Protein AF-A0A6C0W565-F1 (afdb_monomer_lite)

Foldseek 3Di:
DVVVVVVCVVVLVPAAEDEDAQCFPPVVVVVVVVCVVPDDPVQWDFDADPVRGTLKIWGHDPNGIHIYHHPCQQPVDDLQVLLVVLVHDGDPDDDDPCCPDPCCVVPVVNVVVVVVRVVRSSVSNVVSVVSVQVCCCVPQVDGCSPDRHNVSSVVSSCVRPPDPADADDDDPVRCVQVVQQDDDDDDDDDDPDDDPDDDDDDDPVPVVVVPDDDDRDDDDDDPDDDDPPPDPDDDDDDDDDDPPDPDDPDDHPDPDPDPPPDD

Secondary structure (DSSP, 8-state):
-HHHHHHHHHTTTT-SEEEETTIIIIIHHHHHHHHHHHS-GGGEEEEE-TTS-EEEEEEEETTEEEEEEEHHHHS-S-HHHHHHHTT----SSPP-GGGG-GGGGT-HHHHHHHHHHHHHHHHHHHHHHHHHHHHHHHHH---GGG--SHHHHHHHHHHHHT--SPPP---HHHHHHHGGG----------S--SS------TTHHHHHHTS----S-----S--S--TT--S---------TT-SS-S--------------

Radius of gyration: 26.58 Å; chains: 1; bounding box: 66×55×72 Å

pLDDT: mean 87.35, std 13.11, range [31.36, 98.44]

Sequence (263 aa):
MEWFFAYILNNNHLVKNIFLHNLGSFDGYFTYNLLSHFFEPSTISTFIDHLNKFIKITLNSNNKQITFLDSLRIFNVELDKLCEVFGVEGKISKFNQNFNNFDLFNNKPLFNKFKGYSLQDSICLYQALVEAQKIYISQYNIDITSILSTSTLSLKIFRNKFQEVEIPILKGTEDNFIRKSYFGGHTDYFNEYAENIYYYDINSLYPFAMCKPMLLLNIKWNKEWENLENLFGFCLAEITTPKNILRPHINMKVKLYSQQVLG

Structure (mmCIF, N/CA/C/O backbone):
data_AF-A0A6C0W565-F1
#
_entry.id   AF-A0A6C0W565-F1
#
loop_
_atom_site.group_PDB
_atom_site.id
_atom_site.type_symbol
_atom_site.label_atom_id
_atom_site.label_alt_id
_atom_site.label_comp_id
_atom_site.label_asym_id
_atom_site.label_entity_id
_atom_site.label_seq_id
_atom_site.pdbx_PDB_ins_code
_atom_site.Cartn_x
_atom_site.Cartn_y
_atom_site.Cartn_z
_atom_site.occupancy
_atom_site.B_iso_or_equiv
_atom_site.auth_seq_id
_atom_site.auth_comp_id
_atom_site.auth_asym_id
_atom_site.auth_atom_id
_atom_site.pdbx_PDB_model_num
ATOM 1 N N . MET A 1 1 ? -12.709 7.443 25.570 1.00 59.19 1 MET A N 1
ATOM 2 C CA . MET A 1 1 ? -11.512 7.358 24.703 1.00 59.19 1 MET A CA 1
ATOM 3 C C . MET A 1 1 ? -10.332 6.751 25.450 1.00 59.19 1 MET A C 1
ATOM 5 O O . MET A 1 1 ? -9.830 5.744 24.979 1.00 59.19 1 MET A O 1
ATOM 9 N N . GLU A 1 2 ? -9.980 7.224 26.652 1.00 65.19 2 GLU A N 1
ATOM 10 C CA . GLU A 1 2 ? -9.010 6.532 27.534 1.00 65.19 2 GLU A CA 1
ATOM 11 C C . GLU A 1 2 ? -9.330 5.046 27.729 1.00 65.19 2 GLU A C 1
ATOM 13 O O . GLU A 1 2 ? -8.460 4.194 27.618 1.00 65.19 2 GLU A O 1
ATOM 18 N N . TRP A 1 3 ? -10.612 4.722 27.915 1.00 76.38 3 TRP A N 1
ATOM 19 C CA . TRP A 1 3 ? -11.081 3.354 28.133 1.00 76.38 3 TRP A CA 1
ATOM 20 C C . TRP A 1 3 ? -10.842 2.446 26.922 1.00 76.38 3 TRP A C 1
ATOM 22 O O . TRP A 1 3 ? -10.654 1.250 27.096 1.00 76.38 3 TRP A O 1
ATOM 32 N N . PHE A 1 4 ? -10.822 2.998 25.703 1.00 79.69 4 PHE A N 1
ATOM 33 C CA . PHE A 1 4 ? -10.533 2.238 24.485 1.00 79.69 4 PHE A CA 1
ATOM 34 C C . PHE A 1 4 ? -9.057 1.845 24.432 1.00 79.69 4 PHE A C 1
ATOM 36 O O . PHE A 1 4 ? -8.744 0.672 24.260 1.00 79.69 4 PHE A O 1
ATOM 43 N N . PHE A 1 5 ? -8.146 2.794 24.660 1.00 74.38 5 PHE A N 1
ATOM 44 C CA . PHE A 1 5 ? -6.716 2.487 24.688 1.00 74.38 5 PHE A CA 1
ATOM 45 C C . PHE A 1 5 ? -6.332 1.641 25.901 1.00 74.38 5 PHE A C 1
ATOM 47 O O . PHE A 1 5 ? -5.558 0.701 25.752 1.00 74.38 5 PHE A O 1
ATOM 54 N N . ALA A 1 6 ? -6.924 1.897 27.071 1.00 75.88 6 ALA A N 1
ATOM 55 C CA . ALA A 1 6 ? -6.773 1.039 28.241 1.00 75.88 6 ALA A CA 1
ATOM 56 C C . ALA A 1 6 ? -7.266 -0.385 27.946 1.00 75.88 6 ALA A C 1
ATOM 58 O O . ALA A 1 6 ? -6.572 -1.350 28.255 1.00 75.88 6 ALA A O 1
ATOM 59 N N . TYR A 1 7 ? -8.416 -0.534 27.279 1.00 82.31 7 TYR A N 1
ATOM 60 C CA . TYR A 1 7 ? -8.913 -1.833 26.835 1.00 82.31 7 TYR A CA 1
ATOM 61 C C . TYR A 1 7 ? -7.933 -2.518 25.876 1.00 82.31 7 TYR A C 1
ATOM 63 O O . TYR A 1 7 ? -7.598 -3.678 26.107 1.00 82.31 7 TYR A O 1
ATOM 71 N N . ILE A 1 8 ? -7.427 -1.830 24.846 1.00 80.44 8 ILE A N 1
ATOM 72 C CA . ILE A 1 8 ? -6.464 -2.424 23.904 1.00 80.44 8 ILE A CA 1
ATOM 73 C C . ILE A 1 8 ? -5.171 -2.821 24.629 1.00 80.44 8 ILE A C 1
ATOM 75 O O . ILE A 1 8 ? -4.696 -3.937 24.450 1.00 80.44 8 ILE A O 1
ATOM 79 N N . LEU A 1 9 ? -4.615 -1.960 25.484 1.00 77.75 9 LEU A N 1
ATOM 80 C CA . LEU A 1 9 ? -3.370 -2.234 26.209 1.00 77.75 9 LEU A CA 1
ATOM 81 C C . LEU A 1 9 ? -3.508 -3.395 27.201 1.00 77.75 9 LEU A C 1
ATOM 83 O O . LEU A 1 9 ? -2.624 -4.259 27.278 1.00 77.75 9 LEU A O 1
ATOM 87 N N . ASN A 1 10 ? -4.635 -3.459 27.913 1.00 79.75 10 ASN A N 1
ATOM 88 C CA . ASN A 1 10 ? 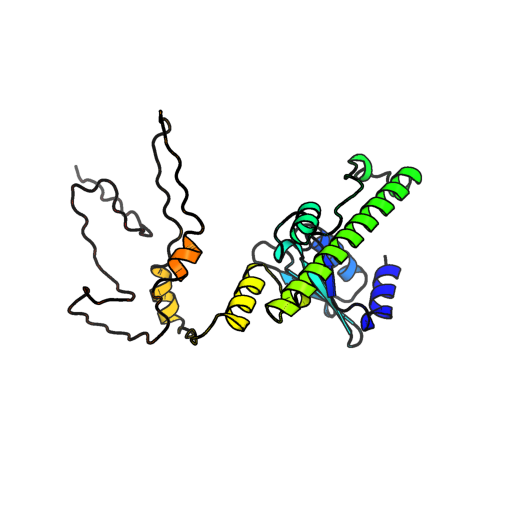-4.953 -4.564 28.818 1.00 79.75 10 ASN A CA 1
ATOM 89 C C . ASN A 1 10 ? -5.150 -5.878 28.046 1.00 79.75 10 ASN A C 1
ATOM 91 O O . ASN A 1 10 ? -4.729 -6.940 28.508 1.00 79.75 10 ASN A O 1
ATOM 95 N N . ASN A 1 11 ? -5.681 -5.801 26.824 1.00 78.19 11 ASN A N 1
ATOM 96 C CA . ASN A 1 11 ? -5.911 -6.944 25.941 1.00 78.19 11 ASN A CA 1
ATOM 97 C C . ASN A 1 11 ? -4.836 -7.115 24.853 1.00 78.19 11 ASN A C 1
ATOM 99 O O . ASN A 1 11 ? -5.054 -7.838 23.886 1.00 78.19 11 ASN A O 1
ATOM 103 N N . ASN A 1 12 ? -3.643 -6.526 25.001 1.00 69.62 12 ASN A N 1
ATOM 104 C CA . ASN A 1 12 ? -2.617 -6.568 23.947 1.00 69.62 12 ASN A CA 1
ATOM 105 C C . ASN A 1 12 ? -2.057 -7.984 23.677 1.00 69.62 12 ASN A C 1
ATOM 107 O O . ASN A 1 12 ? -1.428 -8.242 22.656 1.00 69.62 12 ASN A O 1
ATOM 111 N N . HIS A 1 13 ? -2.289 -8.938 24.583 1.00 70.69 13 HIS A N 1
ATOM 112 C CA . HIS A 1 13 ? -2.000 -10.349 24.313 1.00 70.69 13 HIS A CA 1
ATOM 113 C C . HIS A 1 13 ? -2.902 -10.928 23.204 1.00 70.69 13 HIS A C 1
ATOM 115 O O . HIS A 1 13 ? -2.514 -11.894 22.553 1.00 70.69 13 HIS A O 1
ATOM 121 N N . LEU A 1 14 ? -4.062 -10.308 22.964 1.00 71.25 14 LEU A N 1
ATOM 122 C CA . LEU A 1 14 ? -5.038 -10.663 21.932 1.00 71.25 14 LEU A CA 1
ATOM 123 C C . LEU A 1 14 ? -4.939 -9.763 20.692 1.00 71.25 14 LEU A C 1
ATOM 125 O O . LEU A 1 14 ? -5.305 -10.197 19.604 1.00 71.25 14 LEU A O 1
ATOM 129 N N . VAL A 1 15 ? -4.456 -8.520 20.832 1.00 77.81 15 VAL A N 1
ATOM 130 C CA . VAL A 1 15 ? -4.526 -7.498 19.771 1.00 77.81 15 VAL A CA 1
ATOM 131 C C . VAL A 1 15 ? -3.174 -6.825 19.536 1.00 77.81 15 VAL A C 1
ATOM 133 O O . VAL A 1 15 ? -2.894 -5.787 20.118 1.00 77.81 15 VAL A O 1
ATOM 136 N N . LYS A 1 16 ? -2.354 -7.384 18.637 1.00 88.44 16 LYS A N 1
ATOM 137 C CA . LYS A 1 16 ? -1.064 -6.781 18.230 1.00 88.44 16 LYS A CA 1
ATOM 138 C C . LYS A 1 16 ? -1.181 -5.829 17.040 1.00 88.44 16 LYS A C 1
ATOM 140 O O . LYS A 1 16 ? -0.483 -4.820 16.981 1.00 88.44 16 LYS A O 1
ATOM 145 N N . ASN A 1 17 ? -2.042 -6.169 16.084 1.00 93.50 17 ASN A N 1
ATOM 146 C CA . ASN A 1 17 ? -2.228 -5.431 14.839 1.00 93.50 17 ASN A CA 1
ATOM 147 C C . ASN A 1 17 ? -3.690 -5.005 14.714 1.00 93.50 17 ASN A C 1
ATOM 149 O O . ASN A 1 17 ? -4.590 -5.820 14.914 1.00 93.50 17 ASN A O 1
ATOM 153 N N . ILE A 1 18 ? -3.912 -3.741 14.370 1.00 95.00 18 ILE A N 1
ATOM 154 C CA . ILE A 1 18 ? -5.229 -3.147 14.157 1.00 95.00 18 ILE A CA 1
ATOM 155 C C . ILE A 1 18 ? -5.235 -2.557 12.753 1.00 95.00 18 ILE A C 1
ATOM 157 O O . ILE A 1 18 ? -4.438 -1.677 12.437 1.00 95.00 18 ILE A O 1
ATOM 161 N N . PHE A 1 19 ? -6.134 -3.040 11.905 1.00 97.12 19 PHE A N 1
ATOM 162 C CA . PHE A 1 19 ? -6.325 -2.463 10.583 1.00 97.12 19 PHE A CA 1
ATOM 163 C C . PHE A 1 19 ? -7.368 -1.355 10.628 1.00 97.12 19 PHE A C 1
ATOM 165 O O . PHE A 1 19 ? -8.448 -1.523 11.188 1.00 97.12 19 PHE A O 1
ATOM 172 N N . LEU A 1 20 ? -7.031 -0.243 9.990 1.00 96.88 20 LEU A N 1
ATOM 173 C CA . LEU A 1 20 ? -7.944 0.836 9.644 1.00 96.88 20 LEU A CA 1
ATOM 174 C C . LEU A 1 20 ? -8.066 0.857 8.116 1.00 96.88 20 LEU A C 1
ATOM 176 O O . LEU A 1 20 ? -7.140 0.455 7.402 1.00 96.88 20 LEU A O 1
ATOM 180 N N . HIS A 1 21 ? -9.222 1.245 7.593 1.00 96.81 21 HIS A N 1
ATOM 181 C CA . HIS A 1 21 ? -9.474 1.249 6.154 1.00 96.81 21 HIS A CA 1
ATOM 182 C C . HIS A 1 21 ? -9.487 2.690 5.662 1.00 96.81 21 HIS A C 1
ATOM 184 O O . HIS A 1 21 ? -10.556 3.289 5.595 1.00 96.81 21 HIS A O 1
ATOM 190 N N . ASN A 1 22 ? -8.287 3.201 5.331 1.00 96.12 22 ASN A N 1
ATOM 191 C CA . ASN A 1 22 ? -7.920 4.614 5.135 1.00 96.12 22 ASN A CA 1
ATOM 192 C C . ASN A 1 22 ? -7.180 5.259 6.329 1.00 96.12 22 ASN A C 1
ATOM 194 O O . ASN A 1 22 ? -7.402 6.425 6.679 1.00 96.12 22 ASN A O 1
ATOM 198 N N . LEU A 1 23 ? -6.223 4.526 6.915 1.00 97.06 23 LEU A N 1
ATOM 199 C CA . LEU A 1 23 ? -5.271 5.093 7.884 1.00 97.06 23 LEU A CA 1
ATOM 200 C C . LEU A 1 23 ? -4.533 6.297 7.281 1.00 97.06 23 LEU A C 1
ATOM 202 O O . LEU A 1 23 ? -4.376 7.322 7.938 1.00 97.06 23 LEU A O 1
ATOM 206 N N . GLY A 1 24 ? -4.070 6.179 6.035 1.00 94.00 24 GLY A N 1
ATOM 207 C CA . GLY A 1 24 ? -3.138 7.134 5.457 1.00 94.00 24 GLY A CA 1
ATOM 208 C C . GLY A 1 24 ? -3.707 8.525 5.214 1.00 94.00 24 GLY A C 1
ATOM 209 O O . GLY A 1 24 ? -2.937 9.480 5.250 1.00 94.00 24 GLY A O 1
ATOM 210 N N . SER A 1 25 ? -5.012 8.657 4.951 1.00 89.00 25 SER A N 1
ATOM 211 C CA . SER A 1 25 ? -5.628 9.955 4.616 1.00 89.00 25 SER A CA 1
ATOM 212 C C . SER A 1 25 ? -6.730 10.409 5.577 1.00 89.00 25 SER A C 1
ATOM 214 O O . SER A 1 25 ? -7.105 11.575 5.511 1.00 89.00 25 SER A O 1
ATOM 216 N N . PHE A 1 26 ? -7.246 9.549 6.463 1.00 92.06 26 PHE A N 1
ATOM 217 C CA . PHE A 1 26 ? -8.308 9.941 7.397 1.00 92.06 26 PHE A CA 1
ATOM 218 C C . PHE A 1 26 ? -8.057 9.432 8.820 1.00 92.06 26 PHE A C 1
ATOM 220 O O . PHE A 1 26 ? -7.682 10.220 9.692 1.00 92.06 26 PHE A O 1
ATOM 227 N N . ASP A 1 27 ? -8.190 8.124 9.061 1.00 92.88 27 ASP A N 1
ATOM 228 C CA . ASP A 1 27 ? -8.199 7.565 10.421 1.00 92.88 27 ASP A CA 1
ATOM 229 C C . ASP A 1 27 ? -6.873 7.777 11.159 1.00 92.88 27 ASP A C 1
ATOM 231 O O . ASP A 1 27 ? -6.846 7.908 12.386 1.00 92.88 27 ASP A O 1
ATOM 235 N N . GLY A 1 28 ? -5.758 7.840 10.427 1.00 94.31 28 GLY A N 1
ATOM 236 C CA . GLY A 1 28 ? -4.427 8.024 10.997 1.00 94.31 28 GLY A CA 1
ATOM 237 C C . GLY A 1 28 ? -4.246 9.372 11.682 1.00 94.31 28 GLY A C 1
ATOM 238 O O . GLY A 1 28 ? -3.607 9.413 12.728 1.00 94.31 28 GLY A O 1
ATOM 239 N N . TYR A 1 29 ? -4.852 10.453 11.176 1.00 94.31 29 TYR A N 1
ATOM 240 C CA . TYR A 1 29 ? -4.755 11.771 11.816 1.00 94.31 29 TYR A CA 1
ATOM 241 C C . TYR A 1 29 ? -5.434 11.775 13.185 1.00 94.31 29 TYR A C 1
ATOM 243 O O . TYR A 1 29 ? -4.841 12.224 14.166 1.00 94.31 29 TYR A O 1
ATOM 251 N N . PHE A 1 30 ? -6.646 11.218 13.273 1.00 92.75 30 PHE A N 1
ATOM 252 C CA . PHE A 1 30 ? -7.363 11.093 14.541 1.00 92.75 30 PHE A CA 1
ATOM 253 C C . PHE A 1 30 ? -6.648 10.128 15.483 1.00 92.75 30 PHE A C 1
ATOM 255 O O . PHE A 1 30 ? -6.430 10.461 16.644 1.00 92.75 30 PHE A O 1
ATOM 262 N N . THR A 1 31 ? -6.225 8.967 14.978 1.00 92.38 31 THR A N 1
ATOM 263 C CA . THR A 1 31 ? -5.510 7.955 15.765 1.00 92.38 31 THR A CA 1
ATOM 264 C C . THR A 1 31 ? -4.219 8.522 16.345 1.00 92.38 31 THR A C 1
ATOM 266 O O . THR A 1 31 ? -3.999 8.418 17.548 1.00 92.38 31 THR A O 1
ATOM 269 N N . TYR A 1 32 ? -3.390 9.169 15.522 1.00 94.06 32 TYR A N 1
ATOM 270 C CA . TYR A 1 32 ? -2.141 9.783 15.964 1.00 94.06 32 TYR A CA 1
ATOM 271 C C . TYR A 1 32 ? -2.388 10.897 16.983 1.00 94.06 32 TYR A C 1
ATOM 273 O O . TYR A 1 32 ? -1.791 10.870 18.053 1.00 94.06 32 TYR A O 1
ATOM 281 N N . ASN A 1 33 ? -3.312 11.822 16.699 1.00 93.06 33 ASN A N 1
ATOM 282 C CA . ASN A 1 33 ? -3.643 12.921 17.609 1.00 93.06 33 ASN A CA 1
ATOM 283 C C . ASN A 1 33 ? -4.092 12.411 18.988 1.00 93.06 33 ASN A C 1
ATOM 285 O O . ASN A 1 33 ? -3.639 12.894 20.022 1.00 93.06 33 ASN A O 1
ATOM 289 N N . LEU A 1 34 ? -4.949 11.388 19.009 1.00 90.56 34 LEU A N 1
ATOM 290 C CA . LEU A 1 34 ? -5.410 10.766 20.247 1.00 90.56 34 LEU A CA 1
ATOM 291 C C . LEU A 1 34 ? -4.275 10.078 21.001 1.00 90.56 34 LEU A C 1
ATOM 293 O O . LEU A 1 34 ? -4.161 10.249 22.211 1.00 90.56 34 LEU A O 1
ATOM 297 N N . LEU A 1 35 ? -3.429 9.320 20.302 1.00 91.50 35 LEU A N 1
ATOM 298 C CA . LEU A 1 35 ? -2.275 8.678 20.923 1.00 91.50 35 LEU A CA 1
ATOM 299 C C . LEU A 1 35 ? -1.339 9.719 21.543 1.00 91.50 35 LEU A C 1
ATOM 301 O O . LEU A 1 35 ? -0.969 9.573 22.701 1.00 91.50 35 LEU A O 1
ATOM 305 N N . SER A 1 36 ? -1.025 10.796 20.821 1.00 92.44 36 SER A N 1
ATOM 306 C CA . SER A 1 36 ? -0.176 11.885 21.316 1.00 92.44 36 SER A CA 1
ATOM 307 C C . SER A 1 36 ? -0.772 12.644 22.503 1.00 92.44 36 SER A C 1
ATOM 309 O O . SER A 1 36 ? -0.029 13.288 23.235 1.00 92.44 36 SER A O 1
ATOM 311 N N . HIS A 1 37 ? -2.091 12.587 22.702 1.00 91.50 37 HIS A N 1
ATOM 312 C CA . HIS A 1 37 ? -2.744 13.197 23.859 1.00 91.50 37 HIS A CA 1
ATOM 313 C C . HIS A 1 37 ? -2.636 12.337 25.127 1.00 91.50 37 HIS A C 1
ATOM 315 O O . HIS A 1 37 ? -2.541 12.878 26.224 1.00 91.50 37 HIS A O 1
ATOM 321 N N . PHE A 1 38 ? -2.667 11.008 24.987 1.00 88.19 38 PHE A N 1
ATOM 322 C CA . PHE A 1 38 ? -2.710 10.078 26.124 1.00 88.19 38 PHE A CA 1
ATOM 323 C C . PHE A 1 38 ? -1.372 9.406 26.443 1.00 88.19 38 PHE A C 1
ATOM 325 O O . PHE A 1 38 ? -1.231 8.823 27.518 1.00 88.19 38 PHE A O 1
ATOM 332 N N . PHE A 1 39 ? -0.408 9.442 25.524 1.00 89.62 39 PHE A N 1
ATOM 333 C CA . PHE A 1 39 ? 0.867 8.751 25.664 1.00 89.62 39 PHE A CA 1
ATOM 334 C C . PHE A 1 39 ? 2.046 9.674 25.388 1.00 89.62 39 PHE A C 1
ATOM 336 O O . PHE A 1 39 ? 1.983 10.571 24.548 1.00 89.62 39 PHE A O 1
ATOM 343 N N . GLU A 1 40 ? 3.155 9.387 26.067 1.00 91.88 40 GLU A N 1
ATOM 344 C CA . GLU A 1 40 ? 4.413 10.097 25.866 1.00 91.88 40 GLU A CA 1
ATOM 345 C C . GLU A 1 40 ? 4.896 9.957 24.414 1.00 91.88 40 GLU A C 1
ATOM 347 O O . GLU A 1 40 ? 4.923 8.835 23.892 1.00 91.88 40 GLU A O 1
ATOM 352 N N . PRO A 1 41 ? 5.353 11.037 23.756 1.00 92.81 41 PRO A N 1
ATOM 353 C CA . PRO A 1 41 ? 5.788 10.990 22.359 1.00 92.81 41 P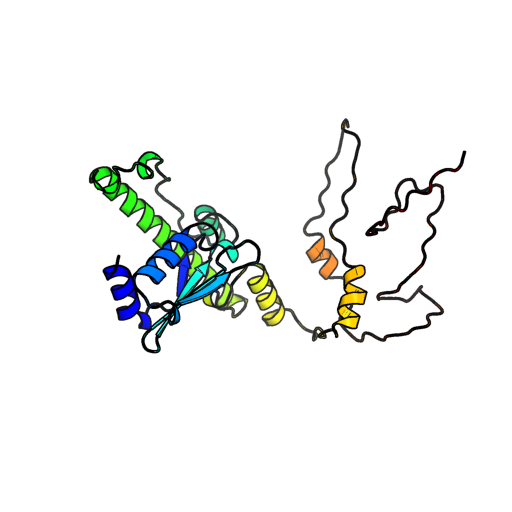RO A CA 1
ATOM 354 C C . PRO A 1 41 ? 6.857 9.929 22.063 1.00 92.81 41 PRO A C 1
ATOM 356 O O . PRO A 1 41 ? 6.858 9.343 20.986 1.00 92.81 41 PRO A O 1
ATOM 359 N N . SER A 1 42 ? 7.734 9.624 23.026 1.00 93.62 42 SER A N 1
ATOM 360 C CA . SER A 1 42 ? 8.777 8.592 22.897 1.00 93.62 42 SER A CA 1
ATOM 361 C C . SER A 1 42 ? 8.230 7.168 22.743 1.00 93.62 42 SER A C 1
ATOM 363 O O . SER A 1 42 ? 8.939 6.278 22.273 1.00 93.62 42 SER A O 1
ATOM 365 N N . THR A 1 43 ? 6.971 6.942 23.118 1.00 93.38 43 THR A N 1
ATOM 366 C CA . THR A 1 43 ? 6.292 5.646 23.000 1.00 93.38 43 THR A CA 1
ATOM 367 C C . THR A 1 43 ? 5.636 5.444 21.639 1.00 93.38 43 THR A C 1
ATOM 369 O O . THR A 1 43 ? 5.270 4.320 21.302 1.00 93.38 43 THR A O 1
ATOM 372 N N . ILE A 1 44 ? 5.505 6.497 20.830 1.00 95.19 44 ILE A N 1
ATOM 373 C CA . ILE A 1 44 ? 4.795 6.464 19.553 1.00 95.19 44 ILE A CA 1
ATOM 374 C C . ILE A 1 44 ? 5.812 6.562 18.418 1.00 95.19 44 ILE A C 1
ATOM 376 O O . ILE A 1 44 ? 6.633 7.472 18.377 1.00 95.19 44 ILE A O 1
ATOM 380 N N . SER A 1 45 ? 5.742 5.647 17.455 1.00 95.88 45 SER A N 1
ATOM 381 C CA . SER A 1 45 ? 6.503 5.751 16.211 1.00 95.88 45 SER A CA 1
ATOM 382 C C . SER A 1 45 ? 5.591 5.685 14.998 1.00 95.88 45 SER A C 1
ATOM 384 O O . SER A 1 45 ? 4.562 5.008 14.986 1.00 95.88 45 SER A O 1
ATOM 386 N N . THR A 1 46 ? 5.959 6.418 13.956 1.00 96.25 46 THR A N 1
ATOM 387 C CA . THR A 1 46 ? 5.178 6.526 12.728 1.00 96.25 46 THR A CA 1
ATOM 388 C C . THR A 1 46 ? 6.052 6.189 11.532 1.00 96.25 46 THR A C 1
ATOM 390 O O . THR A 1 46 ? 7.262 6.409 11.525 1.00 96.25 46 THR A O 1
ATOM 393 N N . PHE A 1 47 ? 5.431 5.621 10.506 1.00 95.69 47 PHE A N 1
ATOM 394 C CA . PHE A 1 47 ? 6.011 5.524 9.178 1.00 95.69 47 PHE A CA 1
ATOM 395 C C . PHE A 1 47 ? 5.077 6.258 8.227 1.00 95.69 47 PHE A C 1
ATOM 397 O O . PHE A 1 47 ? 3.895 5.925 8.151 1.00 95.69 47 PHE A O 1
ATOM 404 N N . ILE A 1 48 ? 5.597 7.281 7.558 1.00 94.62 48 ILE A N 1
ATOM 405 C CA . ILE A 1 48 ? 4.838 8.220 6.731 1.00 94.62 48 ILE A CA 1
ATOM 406 C C . ILE A 1 48 ? 5.536 8.295 5.372 1.00 94.62 48 ILE A C 1
ATOM 408 O O . ILE A 1 48 ? 6.766 8.242 5.311 1.00 94.62 48 ILE A O 1
ATOM 412 N N . ASP A 1 49 ? 4.774 8.360 4.282 1.00 92.69 49 ASP A N 1
ATOM 413 C CA . ASP A 1 49 ? 5.355 8.583 2.957 1.00 92.69 49 ASP A CA 1
ATOM 414 C C . ASP A 1 49 ? 5.654 10.066 2.674 1.00 92.69 49 ASP A C 1
ATOM 416 O O . ASP A 1 49 ? 5.344 10.967 3.449 1.00 92.69 49 ASP A O 1
ATOM 420 N N . HIS A 1 50 ? 6.273 10.320 1.522 1.00 93.12 50 HIS A N 1
ATOM 421 C CA . HIS A 1 50 ? 6.625 11.659 1.050 1.00 93.12 50 HIS A CA 1
ATOM 422 C C . HIS A 1 50 ? 5.413 12.573 0.787 1.00 93.12 50 HIS A C 1
ATOM 424 O O . HIS A 1 50 ? 5.598 13.770 0.592 1.00 93.12 50 HIS A O 1
ATOM 430 N N . LEU A 1 51 ? 4.189 12.029 0.773 1.00 92.69 51 LEU A N 1
ATOM 431 C CA . LEU A 1 51 ? 2.941 12.784 0.640 1.00 92.69 51 LEU A CA 1
ATOM 432 C C . LEU A 1 51 ? 2.273 13.031 2.000 1.00 92.69 51 LEU A C 1
ATOM 434 O O . LEU A 1 51 ? 1.106 13.415 2.047 1.00 92.69 51 LEU A O 1
ATOM 438 N N . ASN A 1 52 ? 2.999 12.818 3.103 1.00 91.62 52 ASN A N 1
ATOM 439 C CA . ASN A 1 52 ? 2.510 12.959 4.473 1.00 91.62 52 ASN A CA 1
ATOM 440 C C . ASN A 1 52 ? 1.330 12.033 4.813 1.00 91.62 52 ASN A C 1
ATOM 442 O O . ASN A 1 52 ? 0.507 12.368 5.670 1.00 91.62 52 ASN A O 1
ATOM 446 N N . LYS A 1 53 ? 1.245 10.861 4.168 1.00 94.50 53 LYS A N 1
ATOM 447 C CA . LYS A 1 53 ? 0.238 9.844 4.489 1.00 94.50 53 LYS A CA 1
ATOM 448 C C . LYS A 1 53 ? 0.806 8.785 5.420 1.00 94.50 53 LYS A C 1
ATOM 450 O O . LYS A 1 53 ? 1.887 8.241 5.178 1.00 94.50 53 LYS A O 1
ATOM 455 N N . PHE A 1 54 ? 0.062 8.457 6.474 1.00 96.00 54 PHE A N 1
ATOM 456 C CA . PHE A 1 54 ? 0.444 7.388 7.394 1.00 96.00 54 PHE A CA 1
ATOM 457 C C . PHE A 1 54 ? 0.446 6.026 6.689 1.00 96.00 54 PHE A C 1
ATOM 459 O O . PHE A 1 54 ? -0.535 5.597 6.090 1.00 96.00 54 PHE A O 1
ATOM 466 N N . ILE A 1 55 ? 1.562 5.317 6.802 1.00 95.75 55 ILE A N 1
ATOM 467 C CA . ILE A 1 55 ? 1.702 3.912 6.408 1.00 95.75 55 ILE A CA 1
ATOM 468 C C . ILE A 1 55 ? 1.433 3.009 7.608 1.00 95.75 55 ILE A C 1
ATOM 470 O O . ILE A 1 55 ? 0.807 1.959 7.483 1.00 95.75 55 ILE A O 1
ATOM 474 N N . LYS A 1 56 ? 1.972 3.407 8.763 1.00 96.69 56 LYS A N 1
ATOM 475 C CA . LYS A 1 56 ? 1.941 2.645 10.007 1.00 96.69 56 LYS A CA 1
ATOM 476 C C . LYS A 1 56 ? 2.063 3.593 11.192 1.00 96.69 56 LYS A C 1
ATOM 478 O O . LYS A 1 56 ? 2.903 4.492 11.166 1.00 96.69 56 LYS A O 1
ATOM 483 N N . ILE A 1 57 ? 1.287 3.352 12.242 1.00 96.62 57 ILE A N 1
ATOM 484 C CA . ILE A 1 57 ? 1.458 3.993 13.552 1.00 96.62 57 ILE A CA 1
ATOM 485 C C . ILE A 1 57 ? 1.696 2.885 14.569 1.00 96.62 57 ILE A C 1
ATOM 487 O O . ILE A 1 57 ? 1.018 1.865 14.540 1.00 96.62 57 ILE A O 1
ATOM 491 N N . THR A 1 58 ? 2.678 3.045 15.443 1.00 95.44 58 THR A N 1
ATOM 492 C CA . THR A 1 58 ? 3.059 2.036 16.430 1.00 95.44 58 THR A CA 1
ATOM 493 C C . THR A 1 58 ? 3.088 2.670 17.810 1.00 95.44 58 THR A C 1
ATOM 495 O O . THR A 1 58 ? 3.716 3.709 17.990 1.00 95.44 58 THR A O 1
ATOM 498 N N . LEU A 1 59 ? 2.431 2.038 18.778 1.00 93.38 59 LEU A N 1
ATOM 499 C CA . LEU A 1 59 ? 2.491 2.393 20.192 1.00 93.38 59 LEU A CA 1
ATOM 500 C C . LEU A 1 59 ? 3.296 1.323 20.937 1.00 93.38 59 LEU A C 1
ATOM 502 O O . LEU A 1 59 ? 2.941 0.145 20.902 1.00 93.38 59 LEU A O 1
ATOM 506 N N . ASN A 1 60 ? 4.354 1.741 21.629 1.00 91.06 60 ASN A N 1
ATOM 507 C CA . ASN A 1 60 ? 5.219 0.906 22.455 1.00 91.06 60 ASN A CA 1
ATOM 508 C C . ASN A 1 60 ? 5.042 1.289 23.929 1.00 91.06 60 ASN A C 1
ATOM 510 O O . ASN A 1 60 ? 5.532 2.322 24.368 1.00 91.06 60 ASN A O 1
ATOM 514 N N . SER A 1 61 ? 4.379 0.453 24.718 1.00 82.50 61 SER A N 1
ATOM 515 C CA . SER A 1 61 ? 4.166 0.695 26.150 1.00 82.50 61 SER A CA 1
ATOM 516 C C . SER A 1 61 ? 4.504 -0.568 26.931 1.00 82.50 61 SER A C 1
ATOM 518 O O . SER A 1 61 ? 4.066 -1.634 26.534 1.00 82.50 61 SER A O 1
ATOM 520 N N . ASN A 1 62 ? 5.274 -0.498 28.022 1.00 74.69 62 ASN A N 1
ATOM 521 C CA . ASN A 1 62 ? 5.522 -1.633 28.934 1.00 74.69 62 ASN A CA 1
ATOM 522 C C . ASN A 1 62 ? 5.901 -2.967 28.235 1.00 74.69 62 ASN A C 1
ATOM 524 O O . ASN A 1 62 ? 5.268 -3.998 28.474 1.00 74.69 62 ASN A O 1
ATOM 528 N N . ASN A 1 63 ? 6.906 -2.951 27.343 1.00 74.44 63 ASN A N 1
ATOM 529 C CA . ASN A 1 63 ? 7.349 -4.099 26.517 1.00 74.44 63 ASN A CA 1
ATOM 530 C C . ASN A 1 63 ? 6.270 -4.707 25.601 1.00 74.44 63 ASN A C 1
ATOM 532 O O . ASN A 1 63 ? 6.383 -5.841 25.133 1.00 74.44 63 ASN A O 1
ATOM 536 N N . LYS A 1 64 ? 5.214 -3.949 25.330 1.00 81.50 64 LYS A N 1
ATOM 537 C CA . LYS A 1 64 ? 4.073 -4.333 24.511 1.00 81.50 64 LYS A CA 1
ATOM 538 C C . LYS A 1 64 ? 3.966 -3.364 23.335 1.00 81.50 64 LYS A C 1
ATOM 540 O O . LYS A 1 64 ? 4.070 -2.154 23.510 1.00 81.50 64 LYS A O 1
ATOM 545 N N . GLN A 1 65 ? 3.762 -3.913 22.142 1.00 88.75 65 GLN A N 1
ATOM 546 C CA . GLN A 1 65 ? 3.652 -3.149 20.903 1.00 88.75 65 GLN A CA 1
ATOM 547 C C . GLN A 1 65 ? 2.275 -3.358 20.277 1.00 88.75 65 GLN A C 1
ATOM 549 O O . GLN A 1 65 ? 1.859 -4.502 20.096 1.00 88.75 65 GLN A O 1
ATOM 554 N N . ILE A 1 66 ? 1.605 -2.256 19.941 1.00 92.38 66 ILE A N 1
ATOM 555 C CA . ILE A 1 66 ? 0.370 -2.225 19.151 1.00 92.38 66 ILE A CA 1
ATOM 556 C C . ILE A 1 66 ? 0.673 -1.487 17.855 1.00 92.38 66 ILE A C 1
ATOM 558 O O . ILE A 1 66 ? 1.239 -0.393 17.878 1.00 92.38 66 ILE A O 1
ATOM 562 N N . THR A 1 67 ? 0.283 -2.072 16.729 1.00 94.62 67 THR A N 1
ATOM 563 C CA . THR A 1 67 ? 0.531 -1.514 15.401 1.00 94.62 67 THR A CA 1
ATOM 564 C C . THR A 1 67 ? -0.782 -1.255 14.675 1.00 94.62 67 THR A C 1
ATOM 566 O O . THR A 1 67 ? -1.589 -2.163 14.497 1.00 94.62 67 THR A O 1
ATOM 569 N N . PHE A 1 68 ? -0.973 -0.024 14.215 1.00 96.19 68 PHE A N 1
ATOM 570 C CA . PHE A 1 68 ? -2.062 0.384 13.336 1.00 96.19 68 PHE A CA 1
ATOM 571 C C . PHE A 1 68 ? -1.583 0.355 11.883 1.00 96.19 68 PHE A C 1
ATOM 573 O O . PHE A 1 68 ? -0.551 0.952 11.556 1.00 96.19 68 PHE A O 1
ATOM 580 N N . LEU A 1 69 ? -2.326 -0.339 11.025 1.00 97.19 69 LEU A N 1
ATOM 581 C CA . LEU A 1 69 ? -1.997 -0.588 9.621 1.00 97.19 69 LEU A CA 1
ATOM 582 C C . LEU A 1 69 ? -3.117 -0.103 8.700 1.00 97.19 69 LEU A C 1
ATOM 584 O O . LEU A 1 69 ? -4.287 -0.103 9.079 1.00 97.19 69 LEU A O 1
ATOM 588 N N . ASP A 1 70 ? -2.755 0.265 7.472 1.00 97.31 70 ASP A N 1
ATOM 589 C CA . ASP A 1 70 ? -3.720 0.673 6.454 1.00 97.31 70 ASP A CA 1
ATOM 590 C C . ASP A 1 70 ? -4.111 -0.491 5.544 1.00 97.31 70 ASP A C 1
ATOM 592 O O . ASP A 1 70 ? -3.344 -0.898 4.667 1.00 97.31 70 ASP A O 1
ATOM 596 N N . SER A 1 71 ? -5.326 -1.005 5.709 1.00 97.38 71 SER A N 1
ATOM 597 C CA . SER A 1 71 ? -5.851 -2.037 4.810 1.00 97.38 71 SER A CA 1
ATOM 598 C C . SER A 1 71 ? -6.076 -1.510 3.391 1.00 97.38 71 SER A C 1
ATOM 600 O O . SER A 1 71 ? -5.871 -2.266 2.444 1.00 97.38 71 SER A O 1
ATOM 602 N N . LEU A 1 72 ? -6.398 -0.220 3.219 1.00 97.25 72 LEU A N 1
ATOM 603 C CA . LEU A 1 72 ? -6.640 0.385 1.905 1.00 97.25 72 LEU A CA 1
ATOM 604 C C . LEU A 1 72 ? -5.353 0.454 1.067 1.00 97.25 72 LEU A C 1
ATOM 606 O O . LEU A 1 72 ? -5.384 0.330 -0.153 1.00 97.25 72 LEU A O 1
ATOM 610 N N . ARG A 1 73 ? -4.181 0.575 1.708 1.00 95.69 73 ARG A N 1
ATOM 611 C CA . ARG A 1 73 ? -2.890 0.527 0.994 1.00 95.69 73 ARG A CA 1
ATOM 612 C C . ARG A 1 73 ? -2.544 -0.876 0.506 1.00 95.69 73 ARG A C 1
ATOM 614 O O . ARG A 1 73 ? -1.784 -1.004 -0.453 1.00 95.69 73 ARG A O 1
ATOM 621 N N . ILE A 1 74 ? -3.042 -1.917 1.175 1.00 97.06 74 ILE A N 1
ATOM 622 C CA . ILE A 1 74 ? -2.845 -3.319 0.778 1.00 97.06 74 ILE A CA 1
ATOM 623 C C . ILE A 1 74 ? -3.860 -3.698 -0.300 1.00 97.06 74 ILE A C 1
ATOM 625 O O . ILE A 1 74 ? -3.480 -4.250 -1.334 1.00 97.06 74 ILE A O 1
ATOM 629 N N . PHE A 1 75 ? -5.122 -3.345 -0.076 1.00 97.50 75 PHE A N 1
ATOM 630 C CA . PHE A 1 75 ? -6.256 -3.610 -0.948 1.00 97.50 75 PHE A CA 1
ATOM 631 C C . PHE A 1 75 ? -6.906 -2.281 -1.333 1.00 97.50 75 PHE A C 1
ATOM 633 O O . PHE A 1 75 ? -7.738 -1.753 -0.600 1.00 97.50 75 PHE A O 1
ATOM 640 N N . ASN A 1 76 ? -6.494 -1.732 -2.477 1.00 95.75 76 ASN A N 1
ATOM 641 C CA . ASN A 1 76 ? -6.863 -0.386 -2.922 1.00 95.75 76 ASN A CA 1
ATOM 642 C C . ASN A 1 76 ? -8.275 -0.326 -3.528 1.00 95.75 76 ASN A C 1
ATOM 644 O O . ASN A 1 76 ? -8.450 -0.041 -4.711 1.00 95.75 76 ASN A O 1
ATOM 648 N N . VAL A 1 77 ? -9.268 -0.660 -2.712 1.00 96.62 77 VAL A N 1
ATOM 649 C CA . VAL A 1 77 ? -10.695 -0.654 -3.034 1.00 96.62 77 VAL A CA 1
ATOM 650 C C . VAL A 1 77 ? -11.478 -0.224 -1.800 1.00 96.62 77 VAL A C 1
ATOM 652 O O . VAL A 1 77 ? -11.016 -0.423 -0.681 1.00 96.62 77 VAL A O 1
ATOM 655 N N . GLU A 1 78 ? -12.665 0.341 -1.997 1.00 95.88 78 GLU A N 1
ATOM 656 C CA . GLU A 1 78 ? -13.569 0.682 -0.896 1.00 95.88 78 GLU A CA 1
ATOM 657 C C . GLU A 1 78 ? -14.029 -0.566 -0.131 1.00 95.88 78 GLU A C 1
ATOM 659 O O . GLU A 1 78 ? -14.065 -1.664 -0.685 1.00 95.88 78 GLU A O 1
ATOM 664 N N . LEU A 1 79 ? -14.446 -0.394 1.126 1.00 96.56 79 LEU A N 1
ATOM 665 C CA . LEU A 1 79 ? -14.804 -1.498 2.022 1.00 96.56 79 LEU A CA 1
ATOM 666 C C . LEU A 1 79 ? -15.881 -2.439 1.452 1.00 96.56 79 LEU A C 1
ATOM 668 O O . LEU A 1 79 ? -15.756 -3.653 1.589 1.00 96.56 79 LEU A O 1
ATOM 672 N N . ASP A 1 80 ? -16.909 -1.912 0.785 1.00 95.06 80 ASP A N 1
ATOM 673 C CA . ASP A 1 80 ? -17.939 -2.757 0.161 1.00 95.06 80 ASP A CA 1
ATOM 674 C C . ASP A 1 80 ? -17.347 -3.620 -0.952 1.00 95.06 80 ASP A C 1
ATOM 676 O O . ASP A 1 80 ? -17.574 -4.829 -1.009 1.00 95.06 80 ASP A O 1
ATOM 680 N N . LYS A 1 81 ? -16.489 -3.022 -1.783 1.00 96.94 81 LYS A N 1
ATOM 681 C CA . LYS A 1 81 ? -15.808 -3.752 -2.846 1.00 96.94 81 LYS A CA 1
ATOM 682 C C . LYS A 1 81 ? -14.781 -4.738 -2.295 1.00 96.94 81 LYS A C 1
ATOM 684 O O . LYS A 1 81 ? -14.601 -5.806 -2.872 1.00 96.94 81 LYS A O 1
ATOM 689 N N . LEU A 1 82 ? -14.137 -4.416 -1.174 1.00 97.94 82 LEU A N 1
ATOM 690 C CA . LEU A 1 82 ? -13.252 -5.328 -0.456 1.00 97.94 82 LEU A CA 1
ATOM 691 C C . LEU A 1 82 ? -14.008 -6.586 -0.014 1.00 97.94 82 LEU A C 1
ATOM 693 O O . LEU A 1 82 ? -13.497 -7.692 -0.175 1.00 97.94 82 LEU A O 1
ATOM 697 N N . CYS A 1 83 ? -15.232 -6.416 0.492 1.00 97.81 83 CYS A N 1
ATOM 698 C CA . CYS A 1 83 ? -16.088 -7.531 0.879 1.00 97.81 83 CYS A CA 1
ATOM 699 C C . CYS A 1 83 ? -16.434 -8.415 -0.325 1.00 97.81 83 CYS A C 1
ATOM 701 O O . CYS A 1 83 ? -16.270 -9.630 -0.255 1.00 97.81 83 CYS A O 1
ATOM 703 N N . GLU A 1 84 ? -16.811 -7.809 -1.457 1.00 97.12 84 GLU A N 1
ATOM 704 C CA . GLU A 1 84 ? -17.072 -8.538 -2.706 1.00 97.12 84 GLU A CA 1
ATOM 705 C C . GLU A 1 84 ? -15.846 -9.317 -3.202 1.00 97.12 84 GLU A C 1
ATOM 707 O O . GLU A 1 84 ? -15.969 -10.477 -3.589 1.00 97.12 84 GLU A O 1
ATOM 712 N N . VAL A 1 85 ? -14.657 -8.699 -3.172 1.00 97.00 85 VAL A N 1
ATOM 713 C CA . VAL A 1 85 ? -13.395 -9.326 -3.607 1.00 97.00 85 VAL A CA 1
ATOM 714 C C . VAL A 1 85 ? -13.098 -10.596 -2.810 1.00 97.00 85 VAL A C 1
ATOM 716 O O . VAL A 1 85 ? -12.606 -11.569 -3.379 1.00 97.00 85 VAL A O 1
ATOM 719 N N . PHE A 1 86 ? -13.409 -10.598 -1.513 1.00 97.62 86 PHE A N 1
ATOM 720 C CA . PHE A 1 86 ? -13.164 -11.733 -0.624 1.00 97.62 86 PHE A CA 1
ATOM 721 C C . PHE A 1 86 ? -14.409 -12.583 -0.339 1.00 97.62 86 PHE A C 1
ATOM 723 O O . PHE A 1 86 ? -14.348 -13.485 0.493 1.00 97.62 86 PHE A O 1
ATOM 730 N N . GLY A 1 87 ? -15.516 -12.339 -1.049 1.00 96.75 87 GLY A N 1
ATOM 731 C CA . GLY A 1 87 ? -16.735 -13.142 -0.959 1.00 96.75 87 GLY A CA 1
ATOM 732 C C . GLY A 1 87 ? -17.413 -13.118 0.415 1.00 96.75 87 GLY A C 1
ATOM 733 O O . GLY A 1 87 ? -18.043 -14.105 0.788 1.00 96.75 87 GLY A O 1
ATOM 734 N N . VAL A 1 88 ? -17.274 -12.025 1.172 1.00 96.44 88 VAL A N 1
ATOM 735 C CA . VAL A 1 88 ? -17.934 -11.847 2.477 1.00 96.44 88 VAL A CA 1
ATOM 736 C C . VAL A 1 88 ? -19.143 -10.921 2.364 1.00 96.44 88 VAL A C 1
ATOM 738 O O . VAL A 1 88 ? -19.251 -10.126 1.428 1.00 96.44 88 VAL A O 1
ATOM 741 N N . GLU A 1 89 ? -20.061 -11.016 3.326 1.00 93.88 89 GLU A N 1
ATOM 742 C CA . GLU A 1 89 ? -21.218 -10.122 3.389 1.00 93.88 89 GLU A CA 1
ATOM 743 C C . GLU A 1 89 ? -20.762 -8.661 3.547 1.00 93.88 89 GLU A C 1
ATOM 745 O O . GLU A 1 89 ? -20.042 -8.301 4.480 1.00 93.88 89 GLU A O 1
ATOM 750 N N . GLY A 1 90 ? -21.169 -7.820 2.595 1.00 91.50 90 GLY A N 1
ATOM 751 C CA . GLY A 1 90 ? -20.896 -6.386 2.616 1.00 91.50 90 GLY A CA 1
ATOM 752 C C . GLY A 1 90 ? -21.825 -5.617 3.555 1.00 91.50 90 GLY A C 1
ATOM 753 O O . GLY A 1 90 ? -22.557 -6.179 4.374 1.00 91.50 90 GLY A O 1
ATOM 754 N N . LYS A 1 91 ? -21.830 -4.291 3.418 1.00 91.06 91 LYS A N 1
ATOM 755 C CA . LYS A 1 91 ? -22.666 -3.427 4.248 1.00 91.06 91 LYS A CA 1
ATOM 756 C C . LYS A 1 91 ? -24.160 -3.634 3.990 1.00 91.06 91 LYS A C 1
ATOM 758 O O . LYS A 1 91 ? -24.645 -3.481 2.873 1.00 91.06 91 LYS A O 1
ATOM 763 N N . ILE A 1 92 ? -24.915 -3.875 5.063 1.00 90.81 92 ILE A N 1
ATOM 764 C CA . ILE A 1 92 ? -26.387 -3.937 5.029 1.00 90.81 92 ILE A CA 1
ATOM 765 C C . ILE A 1 92 ? -26.975 -2.521 4.978 1.00 90.81 92 ILE A C 1
ATOM 767 O O . ILE A 1 92 ? -27.904 -2.233 4.223 1.00 90.81 92 ILE A O 1
ATOM 771 N N . SER A 1 93 ? -26.439 -1.621 5.803 1.00 91.38 93 SER A N 1
ATOM 772 C CA . SER A 1 93 ? -26.870 -0.225 5.878 1.00 91.38 93 SER A CA 1
ATOM 773 C C . SER A 1 93 ? -25.926 0.704 5.114 1.00 91.38 93 SER A C 1
ATOM 775 O O . SER A 1 93 ? -24.705 0.595 5.223 1.00 91.38 93 SER A O 1
ATOM 777 N N . LYS A 1 94 ? -26.503 1.642 4.351 1.00 91.50 94 LYS A N 1
ATOM 778 C CA . LYS A 1 94 ? -25.761 2.700 3.649 1.00 91.50 94 LYS A CA 1
ATOM 779 C C . LYS A 1 94 ? -25.437 3.863 4.583 1.00 91.50 94 LYS A C 1
ATOM 781 O O . LYS A 1 94 ? -26.168 4.126 5.541 1.00 91.50 94 LYS A O 1
ATOM 786 N N . PHE A 1 95 ? -24.378 4.599 4.249 1.00 92.06 95 PHE A N 1
ATOM 787 C CA . PHE A 1 95 ? -24.009 5.819 4.959 1.00 92.06 95 PHE A CA 1
ATOM 788 C C . PHE A 1 95 ? -25.160 6.835 4.958 1.00 92.06 95 PHE A C 1
ATOM 790 O O . PHE A 1 95 ? -25.778 7.100 3.926 1.00 92.06 95 PHE A O 1
ATOM 797 N N . ASN A 1 96 ? -25.432 7.426 6.122 1.00 93.00 96 ASN A N 1
ATOM 798 C CA . ASN A 1 96 ? -26.435 8.468 6.283 1.00 93.00 96 ASN A CA 1
ATOM 799 C C . ASN A 1 96 ? -25.739 9.822 6.446 1.00 93.00 96 ASN A C 1
ATOM 801 O O . ASN A 1 96 ? -25.014 10.026 7.415 1.00 93.00 96 ASN A O 1
ATOM 805 N N . GLN A 1 97 ? -26.009 10.771 5.548 1.00 94.81 97 GLN A N 1
ATOM 806 C CA . GLN A 1 97 ? -25.411 12.113 5.595 1.00 94.81 97 GLN A CA 1
ATOM 807 C C . GLN A 1 97 ? -25.680 12.853 6.916 1.00 94.81 97 GLN A C 1
ATOM 809 O O . GLN A 1 97 ? -24.853 13.656 7.344 1.00 94.81 97 GLN A O 1
ATOM 814 N N . ASN A 1 98 ? -26.776 12.535 7.615 1.00 93.56 98 ASN A N 1
ATOM 815 C CA . ASN A 1 98 ? -27.087 13.114 8.924 1.00 93.56 98 ASN A CA 1
ATOM 816 C C . ASN A 1 98 ? -26.071 12.727 10.009 1.00 93.56 98 ASN A C 1
ATOM 818 O O . ASN A 1 98 ? -26.019 13.391 11.039 1.00 93.56 98 ASN A O 1
ATOM 822 N N . PHE A 1 99 ? -25.246 11.696 9.798 1.00 93.62 99 PHE A N 1
ATOM 823 C CA . PHE A 1 99 ? -24.144 11.363 10.706 1.00 93.62 99 PHE A CA 1
ATOM 824 C C . PHE A 1 99 ? -23.090 12.477 10.792 1.00 93.62 99 PHE A C 1
ATOM 826 O O . PHE A 1 99 ? -22.366 12.542 11.777 1.00 93.62 99 PHE A O 1
ATOM 833 N N . ASN A 1 100 ? -23.045 13.394 9.823 1.00 91.38 100 ASN A N 1
ATOM 834 C CA . ASN A 1 100 ? -22.151 14.554 9.859 1.00 91.38 100 ASN A CA 1
ATOM 835 C C . ASN A 1 100 ? -22.706 15.727 10.687 1.00 91.38 100 ASN A C 1
ATOM 837 O O . ASN A 1 100 ? -22.060 16.768 10.783 1.00 91.38 100 ASN A O 1
ATOM 841 N N . ASN A 1 101 ? -23.908 15.602 11.257 1.00 91.44 101 ASN A N 1
ATOM 842 C CA . ASN A 1 101 ? -24.498 16.654 12.075 1.00 91.44 101 ASN A CA 1
ATOM 843 C C . ASN A 1 101 ? -23.785 16.745 13.438 1.00 91.44 101 ASN A C 1
ATOM 845 O O . ASN A 1 101 ? -23.610 15.734 14.117 1.00 91.44 101 ASN A O 1
ATOM 849 N N . PHE A 1 102 ? -23.437 17.961 13.868 1.00 87.56 102 PHE A N 1
ATOM 850 C CA . PHE A 1 102 ? -22.848 18.233 15.184 1.00 87.56 102 PHE A CA 1
ATOM 851 C C . PHE A 1 102 ? -23.699 17.711 16.354 1.00 87.56 102 PHE A C 1
ATOM 853 O O . PHE A 1 102 ? -23.151 17.268 17.362 1.00 87.56 102 PHE A O 1
ATOM 860 N N . ASP A 1 103 ? -25.025 17.673 16.199 1.00 90.25 103 ASP A N 1
ATOM 861 C CA . ASP A 1 103 ? -25.956 17.160 17.209 1.00 90.25 103 ASP A CA 1
ATOM 862 C C . ASP A 1 103 ? -26.075 15.630 17.231 1.00 90.25 103 ASP A C 1
ATOM 864 O O . ASP A 1 103 ? -26.876 15.089 18.001 1.00 90.25 103 ASP A O 1
ATOM 868 N N . LEU A 1 104 ? -25.282 14.903 16.430 1.00 92.44 104 LEU A N 1
ATOM 869 C CA . LEU A 1 104 ? -25.276 13.437 16.396 1.00 92.44 104 LEU A CA 1
ATOM 870 C C . LEU A 1 104 ? -25.226 12.836 17.804 1.00 92.44 104 LEU A C 1
ATOM 872 O O . LEU A 1 104 ? -26.001 11.933 18.110 1.00 92.44 104 LEU A O 1
ATOM 876 N N . PHE A 1 105 ? -24.342 13.349 18.661 1.00 90.69 105 PHE A N 1
ATOM 877 C CA . PHE A 1 105 ? -24.118 12.814 20.005 1.00 90.69 105 PHE A CA 1
ATOM 878 C C . PHE A 1 105 ? -25.249 13.139 20.991 1.00 90.69 105 PHE A C 1
ATOM 880 O O . PHE A 1 105 ? -25.446 12.401 21.955 1.00 90.69 105 PHE A O 1
ATOM 887 N N . ASN A 1 106 ? -26.025 14.193 20.727 1.00 93.75 106 ASN A N 1
ATOM 888 C CA . ASN A 1 106 ? -27.175 14.591 21.543 1.00 93.75 106 ASN A CA 1
ATOM 889 C C . ASN A 1 106 ? -28.470 13.897 21.080 1.00 93.75 106 ASN A C 1
ATOM 891 O O . ASN A 1 106 ? -29.389 13.665 21.868 1.00 93.75 106 ASN A O 1
ATOM 895 N N . ASN A 1 107 ? -28.547 13.509 19.805 1.00 94.50 107 ASN A N 1
ATOM 896 C CA . ASN A 1 107 ? -29.687 12.812 19.222 1.00 94.50 107 ASN A CA 1
ATOM 897 C C . ASN A 1 107 ? -29.555 11.290 19.398 1.00 94.50 107 ASN A C 1
ATOM 899 O O . ASN A 1 107 ? -29.022 10.587 18.541 1.00 94.50 107 ASN A O 1
ATOM 903 N N . LYS A 1 108 ? -30.089 10.756 20.503 1.00 94.62 108 LYS A N 1
ATOM 904 C CA . LYS A 1 108 ? -29.983 9.325 20.854 1.00 94.62 108 LYS A CA 1
ATOM 905 C C . LYS A 1 108 ? -30.429 8.356 19.735 1.00 94.62 108 LYS A C 1
ATOM 907 O O . LYS A 1 108 ? -29.701 7.391 19.486 1.00 94.62 108 LYS A O 1
ATOM 912 N N . PRO A 1 109 ? -31.561 8.565 19.029 1.00 94.62 109 PRO A N 1
ATOM 913 C CA . PRO A 1 109 ? -31.920 7.739 17.872 1.00 94.62 109 PRO A CA 1
ATOM 914 C C . PRO A 1 109 ? -30.873 7.746 16.752 1.00 94.62 109 PRO A C 1
ATOM 916 O O . PRO A 1 109 ? -30.534 6.686 16.223 1.00 94.62 109 PRO A O 1
ATOM 919 N N . LEU A 1 110 ? -30.359 8.922 16.385 1.00 94.62 110 LEU A N 1
ATOM 920 C CA . LEU A 1 110 ? -29.367 9.061 15.319 1.00 94.62 110 LEU A CA 1
ATOM 921 C C . LEU A 1 110 ? -28.011 8.477 15.735 1.00 94.62 110 LEU A C 1
ATOM 923 O O . LEU A 1 110 ? -27.405 7.740 14.959 1.00 94.62 110 LEU A O 1
ATOM 927 N N . PHE A 1 111 ? -27.592 8.713 16.980 1.00 94.88 111 PHE A N 1
ATOM 928 C CA . PHE A 1 111 ? -26.391 8.133 17.574 1.00 94.88 111 PHE A CA 1
ATOM 929 C C . PHE A 1 111 ? -26.415 6.602 17.558 1.00 94.88 111 PHE A C 1
ATOM 931 O O . PHE A 1 111 ? -25.438 5.969 17.168 1.00 94.88 111 PHE A O 1
ATOM 938 N N . ASN A 1 112 ? -27.545 5.985 17.922 1.00 95.00 112 ASN A N 1
ATOM 939 C CA . ASN A 1 112 ? -27.683 4.528 17.888 1.00 95.00 112 ASN A CA 1
ATOM 940 C C . ASN A 1 112 ? -27.578 3.968 16.461 1.00 95.00 112 ASN A C 1
ATOM 942 O O . ASN A 1 112 ? -26.953 2.926 16.265 1.00 95.00 112 ASN A O 1
ATOM 946 N N . LYS A 1 113 ? -28.139 4.667 15.462 1.00 95.06 113 LYS A N 1
ATOM 947 C CA . LYS A 1 113 ? -27.981 4.296 14.045 1.00 95.06 113 LYS A CA 1
ATOM 948 C C . LYS A 1 113 ? -26.526 4.403 13.597 1.00 95.06 113 LYS A C 1
ATOM 950 O O . LYS A 1 113 ? -26.027 3.477 12.967 1.00 95.06 113 LYS A O 1
ATOM 955 N N . PHE A 1 114 ? -25.846 5.490 13.957 1.00 95.69 114 PHE A N 1
ATOM 956 C CA . PHE A 1 114 ? -24.427 5.675 13.659 1.00 95.69 114 PHE A CA 1
ATOM 957 C C . PHE A 1 114 ? -23.570 4.582 14.303 1.00 95.69 114 PHE A C 1
ATOM 959 O O . PHE A 1 114 ? -22.771 3.955 13.620 1.00 95.69 114 PHE A O 1
ATOM 966 N N . LYS A 1 115 ? -23.805 4.265 15.582 1.00 94.62 115 LYS A N 1
ATOM 967 C CA . LYS A 1 115 ? -23.113 3.175 16.283 1.00 94.62 115 LYS A CA 1
ATOM 968 C C . LYS A 1 115 ? -23.298 1.829 15.578 1.00 94.62 115 LYS A C 1
ATOM 970 O O . LYS A 1 115 ? -22.332 1.082 15.445 1.00 94.62 115 LYS A O 1
ATOM 975 N N . GLY A 1 116 ? -24.519 1.523 15.133 1.00 96.06 116 GLY A N 1
ATOM 976 C CA . GLY A 1 116 ? -24.804 0.314 14.357 1.00 96.06 116 GLY A CA 1
ATOM 977 C C . GLY A 1 116 ? -24.041 0.280 13.032 1.00 96.06 116 GLY A C 1
ATOM 978 O O . GLY A 1 116 ? -23.401 -0.722 12.728 1.00 96.06 116 GLY A O 1
ATOM 979 N N . TYR A 1 117 ? -24.038 1.395 12.299 1.00 95.94 117 TYR A N 1
ATOM 980 C CA . TYR A 1 117 ? -23.287 1.547 11.052 1.00 95.94 117 TYR A CA 1
ATOM 981 C C . TYR A 1 117 ? -21.768 1.380 11.260 1.00 95.94 117 TYR A C 1
ATOM 983 O O . TYR A 1 117 ? -21.136 0.589 10.568 1.00 95.94 117 TYR A O 1
ATOM 991 N N . SER A 1 118 ? -21.174 2.039 12.262 1.00 94.69 118 SER A N 1
ATOM 992 C CA . SER A 1 118 ? -19.737 1.916 12.562 1.00 94.69 118 SER A CA 1
ATOM 993 C C . SER A 1 118 ? -19.334 0.503 12.999 1.00 94.69 118 SER A C 1
ATOM 995 O O . SER A 1 118 ? -18.242 0.035 12.666 1.00 94.69 118 SER A O 1
ATOM 997 N N . LEU A 1 119 ? -20.203 -0.189 13.746 1.00 95.88 119 LEU A N 1
ATOM 998 C CA . LEU A 1 119 ? -19.973 -1.580 14.138 1.00 95.88 119 LEU A CA 1
ATOM 999 C C . LEU A 1 119 ? -20.012 -2.507 12.919 1.00 95.88 119 LEU A C 1
ATOM 1001 O O . LEU A 1 119 ? -19.137 -3.357 12.783 1.00 95.88 119 LEU A O 1
ATOM 1005 N N . GLN A 1 120 ? -20.990 -2.318 12.032 1.00 96.06 120 GLN A N 1
ATOM 1006 C CA . GLN A 1 120 ? -21.096 -3.057 10.777 1.00 96.06 120 GLN A CA 1
ATOM 1007 C C . GLN A 1 120 ? -19.830 -2.877 9.926 1.00 96.06 120 GLN A C 1
ATOM 1009 O O . GLN A 1 120 ? -19.241 -3.873 9.525 1.00 96.06 120 GLN A O 1
ATOM 1014 N N . ASP A 1 121 ? -19.357 -1.641 9.731 1.00 96.44 121 ASP A N 1
ATOM 1015 C CA . ASP A 1 121 ? -18.122 -1.366 8.980 1.00 96.44 121 ASP A CA 1
ATOM 1016 C C . ASP A 1 121 ? -16.904 -2.087 9.586 1.00 96.44 121 ASP A C 1
ATOM 1018 O O . ASP A 1 121 ? -16.107 -2.688 8.864 1.00 96.44 121 ASP A O 1
ATOM 1022 N N . SER A 1 122 ? -16.791 -2.100 10.918 1.00 96.25 122 SER A N 1
ATOM 1023 C CA . SER A 1 122 ? -15.718 -2.824 11.615 1.00 96.25 122 SER A CA 1
ATOM 1024 C C . SER A 1 122 ? -15.809 -4.344 11.418 1.00 96.25 122 SER A C 1
ATOM 1026 O O . SER A 1 122 ? -14.782 -5.000 11.238 1.00 96.25 122 SER A O 1
ATOM 1028 N N . ILE A 1 123 ? -17.023 -4.911 11.435 1.00 97.06 123 ILE A N 1
ATOM 1029 C CA . ILE A 1 123 ? -17.267 -6.346 11.210 1.00 97.06 123 ILE A CA 1
ATOM 1030 C C . ILE A 1 123 ? -16.942 -6.726 9.763 1.00 97.06 123 ILE A C 1
ATOM 1032 O O . ILE A 1 123 ? -16.197 -7.682 9.557 1.00 97.06 123 ILE A O 1
ATOM 1036 N N . CYS A 1 124 ? -17.433 -5.960 8.785 1.00 97.75 124 CYS A N 1
ATOM 1037 C CA . CYS A 1 124 ? -17.150 -6.170 7.365 1.00 97.75 124 CYS A CA 1
ATOM 1038 C C . CYS A 1 124 ? -15.640 -6.159 7.099 1.00 97.75 124 CYS A C 1
ATOM 1040 O O . CYS A 1 124 ? -15.108 -7.076 6.474 1.00 97.75 124 CYS A O 1
ATOM 1042 N N . LEU A 1 125 ? -14.922 -5.164 7.640 1.00 97.88 125 LEU A N 1
ATOM 1043 C CA . LEU A 1 125 ? -13.471 -5.077 7.485 1.00 97.88 125 LEU A CA 1
ATOM 1044 C C . LEU A 1 125 ? -12.771 -6.290 8.106 1.00 97.88 125 LEU A C 1
ATOM 1046 O O . LEU A 1 125 ? -11.897 -6.886 7.480 1.00 97.88 125 LEU A O 1
ATOM 1050 N N . TYR A 1 126 ? -13.161 -6.672 9.323 1.00 97.44 126 TYR A N 1
ATOM 1051 C CA . TYR A 1 126 ? -12.596 -7.836 9.999 1.00 97.44 126 TYR A CA 1
ATOM 1052 C C . TYR A 1 126 ? -12.811 -9.126 9.197 1.00 97.44 126 TYR A C 1
ATOM 1054 O O . TYR A 1 126 ? -11.852 -9.856 8.954 1.00 97.44 126 TYR A O 1
ATOM 1062 N N . GLN A 1 127 ? -14.040 -9.390 8.748 1.00 98.12 127 GLN A N 1
ATOM 1063 C CA . GLN A 1 127 ? -14.379 -10.582 7.969 1.00 98.12 127 GLN A CA 1
ATOM 1064 C C . GLN A 1 127 ? -13.594 -10.635 6.655 1.00 98.12 127 GLN A C 1
ATOM 1066 O O . GLN A 1 127 ? -12.968 -11.655 6.362 1.00 98.12 127 GLN A O 1
ATOM 1071 N N . ALA A 1 128 ? -13.548 -9.526 5.909 1.00 98.44 128 ALA A N 1
ATOM 1072 C CA . ALA A 1 128 ? -12.811 -9.455 4.651 1.00 98.44 128 ALA A CA 1
ATOM 1073 C C . ALA A 1 128 ? -11.308 -9.711 4.851 1.00 98.44 128 ALA A C 1
ATOM 1075 O O . ALA A 1 128 ? -10.697 -10.460 4.092 1.00 98.44 128 ALA A O 1
ATOM 1076 N N . LEU A 1 129 ? -10.705 -9.142 5.902 1.00 98.19 129 LEU A N 1
ATOM 1077 C CA . LEU A 1 129 ? -9.288 -9.352 6.211 1.00 98.19 129 LEU A CA 1
ATOM 1078 C C . LEU A 1 129 ? -8.987 -10.772 6.704 1.00 98.19 129 LEU A C 1
ATOM 1080 O O . LEU A 1 129 ? -7.912 -11.292 6.410 1.00 98.19 129 LEU A O 1
ATOM 1084 N N . VAL A 1 130 ? -9.909 -11.416 7.423 1.00 97.69 130 VAL A N 1
ATOM 1085 C CA . VAL A 1 130 ? -9.765 -12.823 7.828 1.00 97.69 130 VAL A CA 1
ATOM 1086 C C . VAL A 1 130 ? -9.776 -13.740 6.606 1.00 97.69 130 VAL A C 1
ATOM 1088 O O . VAL A 1 130 ? -8.902 -14.602 6.496 1.00 97.69 130 VAL A O 1
ATOM 1091 N N . GLU A 1 131 ? -10.703 -13.543 5.666 1.00 98.38 131 GLU A N 1
ATOM 1092 C CA . GLU A 1 131 ? -10.728 -14.326 4.424 1.00 98.38 131 GLU A CA 1
ATOM 1093 C C . GLU A 1 131 ? -9.502 -14.047 3.551 1.00 98.38 131 GLU A C 1
ATOM 1095 O O . GLU A 1 131 ? -8.845 -14.986 3.090 1.00 98.38 131 GLU A O 1
ATOM 1100 N N . ALA A 1 132 ? -9.095 -12.780 3.424 1.00 98.06 132 ALA A N 1
ATOM 1101 C CA . ALA A 1 132 ? -7.843 -12.425 2.768 1.00 98.06 132 ALA A CA 1
ATOM 1102 C C . ALA A 1 132 ? -6.654 -13.160 3.411 1.00 98.06 132 ALA A C 1
ATOM 1104 O O . ALA A 1 132 ? -5.859 -13.794 2.716 1.00 98.06 132 ALA A O 1
ATOM 1105 N N . GLN A 1 133 ? -6.547 -13.144 4.742 1.00 97.75 133 GLN A N 1
ATOM 1106 C CA . GLN A 1 133 ? -5.464 -13.809 5.460 1.00 97.75 133 GLN A CA 1
ATOM 1107 C C . GLN A 1 133 ? -5.452 -15.325 5.214 1.00 97.75 133 GLN A C 1
ATOM 1109 O O . GLN A 1 133 ? -4.377 -15.891 4.996 1.00 97.75 133 GLN A O 1
ATOM 1114 N N . LYS A 1 134 ? -6.617 -15.984 5.204 1.00 98.31 134 LYS A N 1
ATOM 1115 C CA . LYS A 1 134 ? -6.730 -17.417 4.884 1.00 98.31 134 LYS A CA 1
ATOM 1116 C C . LYS A 1 134 ? -6.219 -17.718 3.476 1.00 98.31 134 LYS A C 1
ATOM 1118 O O . LYS A 1 134 ? -5.433 -18.652 3.299 1.00 98.31 134 LYS A O 1
ATOM 1123 N N . ILE A 1 135 ? -6.608 -16.914 2.487 1.00 97.56 135 ILE A N 1
ATOM 1124 C CA . ILE A 1 135 ? -6.165 -17.067 1.095 1.00 97.56 135 ILE A CA 1
ATOM 1125 C C . ILE A 1 135 ? -4.648 -16.871 0.992 1.00 97.56 135 ILE A C 1
ATOM 1127 O O . ILE A 1 135 ? -3.951 -17.734 0.460 1.00 97.56 135 ILE A O 1
ATOM 1131 N N . TYR A 1 136 ? -4.110 -15.778 1.540 1.00 97.38 136 TYR A N 1
ATOM 1132 C CA . TYR A 1 136 ? -2.688 -15.460 1.390 1.00 97.38 136 TYR A CA 1
ATOM 1133 C C . TYR A 1 136 ? -1.756 -16.388 2.183 1.00 97.38 136 TYR A C 1
ATOM 1135 O O . TYR A 1 136 ? -0.667 -16.698 1.694 1.00 97.38 136 TYR A O 1
ATOM 1143 N N . ILE A 1 137 ? -2.176 -16.906 3.344 1.00 96.88 137 ILE A N 1
ATOM 1144 C CA . ILE A 1 137 ? -1.432 -17.976 4.032 1.00 96.88 137 ILE A CA 1
ATOM 1145 C C . ILE A 1 137 ? -1.483 -19.265 3.216 1.00 96.88 137 ILE A C 1
ATOM 1147 O O . ILE A 1 137 ? -0.433 -19.828 2.922 1.00 96.88 137 ILE A O 1
ATOM 1151 N N . SER A 1 138 ? -2.674 -19.730 2.829 1.00 96.88 138 SER A N 1
ATOM 1152 C CA . SER A 1 138 ? -2.819 -21.051 2.199 1.00 96.88 138 SER A CA 1
ATOM 1153 C C . SER A 1 138 ? -2.159 -21.140 0.823 1.00 96.88 138 SER A C 1
ATOM 1155 O O . SER A 1 138 ? -1.561 -22.163 0.501 1.00 96.88 138 SER A O 1
ATOM 1157 N N . GLN A 1 139 ? -2.233 -20.078 0.018 1.00 95.94 139 GLN A N 1
ATOM 1158 C CA . GLN A 1 139 ? -1.726 -20.094 -1.357 1.00 95.94 139 GLN A CA 1
ATOM 1159 C C . GLN A 1 139 ? -0.273 -19.620 -1.484 1.00 95.94 139 GLN A C 1
ATOM 1161 O O . GLN A 1 139 ? 0.421 -20.038 -2.415 1.00 95.94 139 GLN A O 1
ATOM 1166 N N . TYR A 1 140 ? 0.188 -18.742 -0.583 1.00 95.94 140 TYR A N 1
ATOM 1167 C CA . TYR A 1 140 ? 1.476 -18.048 -0.729 1.00 95.94 140 TYR A CA 1
ATOM 1168 C C . TYR A 1 140 ? 2.339 -18.032 0.541 1.00 95.94 140 TYR A C 1
ATOM 1170 O O . TYR A 1 140 ? 3.446 -17.492 0.503 1.00 95.94 140 TYR A O 1
ATOM 1178 N N . ASN A 1 141 ? 1.864 -18.609 1.653 1.00 95.94 141 ASN A N 1
ATOM 1179 C CA . ASN A 1 141 ? 2.520 -18.571 2.964 1.00 95.94 141 ASN A CA 1
ATOM 1180 C C . ASN A 1 141 ? 2.864 -17.137 3.416 1.00 95.94 141 ASN A C 1
ATOM 1182 O O . ASN A 1 141 ? 3.984 -16.844 3.838 1.00 95.94 141 ASN A O 1
ATOM 1186 N N . ILE A 1 142 ? 1.910 -16.211 3.258 1.00 97.00 142 ILE A N 1
ATOM 1187 C CA . ILE A 1 142 ? 2.083 -14.792 3.591 1.00 97.00 142 ILE A CA 1
ATOM 1188 C C . ILE A 1 142 ? 1.083 -14.345 4.657 1.00 97.00 142 ILE A C 1
ATOM 1190 O O . ILE A 1 142 ? -0.131 -14.395 4.470 1.00 97.00 142 ILE A O 1
ATOM 1194 N N . ASP A 1 143 ? 1.621 -13.814 5.752 1.00 96.31 143 ASP A N 1
ATOM 1195 C CA . ASP A 1 143 ? 0.878 -13.078 6.775 1.00 96.31 143 ASP A CA 1
ATOM 1196 C C . ASP A 1 143 ? 0.615 -11.635 6.306 1.00 96.31 143 ASP A C 1
ATOM 1198 O O . ASP A 1 143 ? 1.565 -10.871 6.078 1.00 96.31 143 ASP A O 1
ATOM 1202 N N . ILE A 1 144 ? -0.660 -11.248 6.172 1.00 96.81 144 ILE A N 1
ATOM 1203 C CA . ILE A 1 144 ? -1.055 -9.920 5.680 1.00 96.81 144 ILE A CA 1
ATOM 1204 C C . ILE A 1 144 ? -0.751 -8.812 6.694 1.00 96.81 144 ILE A C 1
ATOM 1206 O O . ILE A 1 144 ? -0.571 -7.663 6.301 1.00 96.81 144 ILE A O 1
ATOM 1210 N N . THR A 1 145 ? -0.599 -9.137 7.981 1.00 95.62 145 THR A N 1
ATOM 1211 C CA . THR A 1 145 ? -0.172 -8.175 9.013 1.00 95.62 145 THR A CA 1
ATOM 1212 C C . THR A 1 145 ? 1.269 -7.701 8.803 1.00 95.62 145 THR A C 1
ATOM 1214 O O . THR A 1 145 ? 1.661 -6.639 9.281 1.00 95.62 145 THR A O 1
ATOM 1217 N N . SER A 1 146 ? 2.060 -8.448 8.025 1.00 94.75 146 SER A N 1
ATOM 1218 C CA . SER A 1 146 ? 3.433 -8.090 7.655 1.00 94.75 146 SER A CA 1
ATOM 1219 C C . SER A 1 146 ? 3.532 -7.251 6.369 1.00 94.75 146 SER A C 1
ATOM 1221 O O . SER A 1 146 ? 4.635 -7.030 5.851 1.00 94.75 146 SER A O 1
ATOM 1223 N N . ILE A 1 147 ? 2.398 -6.843 5.796 1.00 97.12 147 ILE A N 1
ATOM 1224 C CA . ILE A 1 147 ? 2.294 -6.177 4.496 1.00 97.12 147 ILE A CA 1
ATOM 1225 C C . ILE A 1 147 ? 1.910 -4.713 4.695 1.00 97.12 147 ILE A C 1
ATOM 1227 O O . ILE A 1 147 ? 1.032 -4.395 5.484 1.00 97.12 147 ILE A O 1
ATOM 1231 N N . LEU A 1 148 ? 2.572 -3.813 3.963 1.00 95.25 148 LEU A N 1
ATOM 1232 C CA . LEU A 1 148 ? 2.350 -2.363 4.070 1.00 95.25 148 LEU A CA 1
ATOM 1233 C C . LEU A 1 148 ? 1.708 -1.744 2.821 1.00 95.25 148 LEU A C 1
ATOM 1235 O O . LEU A 1 148 ? 1.313 -0.577 2.842 1.00 95.25 148 LEU A O 1
ATOM 1239 N N . SER A 1 149 ? 1.686 -2.485 1.710 1.00 96.06 149 SER A N 1
ATOM 1240 C CA . SER A 1 149 ? 1.115 -2.038 0.439 1.00 96.06 149 SER A CA 1
ATOM 1241 C C . SER A 1 149 ? 0.833 -3.208 -0.507 1.00 96.06 149 SER A C 1
ATOM 1243 O O . SER A 1 149 ? 1.448 -4.271 -0.366 1.00 96.06 149 SER A O 1
ATOM 1245 N N . THR A 1 150 ? -0.008 -2.991 -1.522 1.00 97.00 150 THR A N 1
ATOM 1246 C CA . THR A 1 150 ? -0.214 -3.934 -2.635 1.00 97.00 150 THR A CA 1
ATOM 1247 C C . THR A 1 150 ? 1.112 -4.316 -3.301 1.00 97.00 150 THR A C 1
ATOM 1249 O O . THR A 1 150 ? 1.355 -5.487 -3.584 1.00 97.00 150 THR A O 1
ATOM 1252 N N . SER A 1 151 ? 2.027 -3.357 -3.478 1.00 95.62 151 SER A N 1
ATOM 1253 C CA . SER A 1 151 ? 3.351 -3.616 -4.058 1.00 95.62 151 SER A CA 1
ATOM 1254 C C . SER A 1 151 ? 4.202 -4.530 -3.172 1.00 95.62 151 SER A C 1
ATOM 1256 O O . SER A 1 151 ? 4.854 -5.444 -3.671 1.00 95.62 151 SER A O 1
ATOM 1258 N N . THR A 1 152 ? 4.173 -4.333 -1.848 1.00 96.06 152 THR A N 1
ATOM 1259 C CA . THR A 1 152 ? 4.857 -5.224 -0.893 1.00 96.06 152 THR A CA 1
ATOM 1260 C C . THR A 1 152 ? 4.265 -6.632 -0.922 1.00 96.06 152 THR A C 1
ATOM 1262 O O . THR A 1 152 ? 5.023 -7.599 -0.874 1.00 96.06 152 THR A O 1
ATOM 1265 N N . LEU A 1 153 ? 2.937 -6.751 -1.025 1.00 97.69 153 LEU A N 1
ATOM 1266 C CA . LEU A 1 153 ? 2.249 -8.036 -1.153 1.00 97.69 153 LEU A CA 1
ATOM 1267 C C . LEU A 1 153 ? 2.700 -8.774 -2.413 1.00 97.69 153 LEU A C 1
ATOM 1269 O O . LEU A 1 153 ? 3.192 -9.895 -2.322 1.00 97.69 153 LEU A O 1
ATOM 1273 N N . SER A 1 154 ? 2.614 -8.106 -3.565 1.00 96.75 154 SER A N 1
ATOM 1274 C CA . SER A 1 154 ? 3.029 -8.659 -4.855 1.00 96.75 154 SER A CA 1
ATOM 1275 C C . SER A 1 154 ? 4.494 -9.090 -4.845 1.00 96.75 154 SER A C 1
ATOM 1277 O O . SER A 1 154 ? 4.818 -10.178 -5.316 1.00 96.75 154 SER A O 1
ATOM 1279 N N . LEU A 1 155 ? 5.388 -8.271 -4.280 1.00 95.50 155 LEU A N 1
ATOM 1280 C CA . LEU A 1 155 ? 6.812 -8.589 -4.214 1.00 95.50 155 LEU A CA 1
ATOM 1281 C C . LEU A 1 155 ? 7.094 -9.785 -3.298 1.00 95.50 155 LEU A C 1
ATOM 1283 O O . LEU A 1 155 ? 7.932 -10.616 -3.638 1.00 95.50 155 LEU A O 1
ATOM 1287 N N . LYS A 1 156 ? 6.410 -9.898 -2.151 1.00 96.31 156 LYS A N 1
ATOM 1288 C CA . LYS A 1 156 ? 6.552 -11.071 -1.276 1.00 96.31 156 LYS A CA 1
ATOM 1289 C C . LYS A 1 156 ? 6.008 -12.336 -1.931 1.00 96.31 156 LYS A C 1
ATOM 1291 O O . LYS A 1 156 ? 6.666 -13.363 -1.840 1.00 96.31 156 LYS A O 1
ATOM 1296 N N . ILE A 1 157 ? 4.870 -12.261 -2.626 1.00 97.12 157 ILE A N 1
ATOM 1297 C CA . ILE A 1 157 ? 4.326 -13.391 -3.397 1.00 97.12 157 IL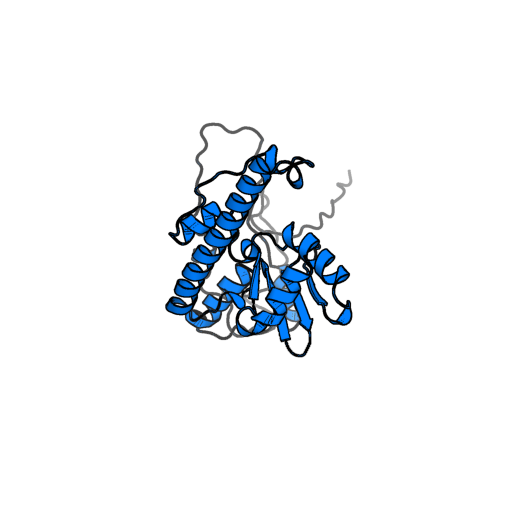E A CA 1
ATOM 1298 C C . ILE A 1 157 ? 5.344 -13.847 -4.444 1.00 97.12 157 ILE A C 1
ATOM 1300 O O . ILE A 1 157 ? 5.668 -15.031 -4.511 1.00 97.12 157 ILE A O 1
ATOM 1304 N N . PHE A 1 158 ? 5.887 -12.903 -5.217 1.00 94.56 158 PHE A N 1
ATOM 1305 C CA . PHE A 1 158 ? 6.906 -13.190 -6.219 1.00 94.56 158 PHE A CA 1
ATOM 1306 C C . PHE A 1 158 ? 8.135 -13.861 -5.596 1.00 94.56 158 PHE A C 1
ATOM 1308 O O . PHE A 1 158 ? 8.500 -14.958 -6.003 1.00 94.56 158 PHE A O 1
ATOM 1315 N N . ARG A 1 159 ? 8.718 -13.262 -4.554 1.00 92.69 159 ARG A N 1
ATOM 1316 C CA . ARG A 1 159 ? 9.911 -13.792 -3.873 1.00 92.69 159 ARG A CA 1
ATOM 1317 C C . ARG A 1 159 ? 9.699 -15.167 -3.251 1.00 92.69 159 ARG A C 1
ATOM 1319 O O . ARG A 1 159 ? 10.578 -16.010 -3.353 1.00 92.69 159 ARG A O 1
ATOM 1326 N N . ASN A 1 160 ? 8.552 -15.391 -2.612 1.00 91.94 160 ASN A N 1
ATOM 1327 C CA . ASN A 1 160 ? 8.285 -16.644 -1.909 1.00 91.94 160 ASN A CA 1
ATOM 1328 C C . ASN A 1 160 ? 7.951 -17.797 -2.856 1.00 91.94 160 ASN A C 1
ATOM 1330 O O . ASN A 1 160 ? 8.209 -18.945 -2.505 1.00 91.94 160 ASN A O 1
ATOM 1334 N N . LYS A 1 161 ? 7.321 -17.516 -4.005 1.00 92.31 161 LYS A N 1
ATOM 1335 C CA . LYS A 1 161 ? 6.686 -18.564 -4.816 1.00 92.31 161 LYS A CA 1
ATOM 1336 C C . LYS A 1 161 ? 7.149 -18.641 -6.269 1.00 92.31 161 LYS A C 1
ATOM 1338 O O . LYS A 1 161 ? 6.946 -19.677 -6.890 1.00 92.31 161 LYS A O 1
ATOM 1343 N N . PHE A 1 162 ? 7.706 -17.564 -6.820 1.00 91.56 162 PHE A N 1
ATOM 1344 C CA . PHE A 1 162 ? 7.973 -17.440 -8.258 1.00 91.56 162 PHE A CA 1
ATOM 1345 C C . PHE A 1 162 ? 9.406 -17.009 -8.599 1.00 91.56 162 PHE A C 1
ATOM 1347 O O . PHE A 1 162 ? 9.804 -17.103 -9.756 1.00 91.56 162 PHE A O 1
ATOM 1354 N N . GLN A 1 163 ? 10.189 -16.516 -7.638 1.00 90.38 163 GLN A N 1
ATOM 1355 C CA . GLN A 1 163 ? 11.568 -16.123 -7.890 1.00 90.38 163 GLN A CA 1
ATOM 1356 C C . GLN A 1 163 ? 12.475 -17.358 -7.921 1.00 90.38 163 GLN A C 1
ATOM 1358 O O . GLN A 1 163 ? 12.856 -17.889 -6.883 1.00 90.38 163 GLN A O 1
ATOM 1363 N N . GLU A 1 164 ? 12.853 -17.777 -9.125 1.00 88.50 164 GLU A N 1
ATOM 1364 C CA . GLU A 1 164 ? 13.757 -18.915 -9.346 1.00 88.50 164 GLU A CA 1
ATOM 1365 C C . GLU A 1 164 ? 15.238 -18.507 -9.369 1.00 88.50 164 GLU A C 1
ATOM 1367 O O . GLU A 1 164 ? 16.117 -19.313 -9.072 1.00 88.50 164 GLU A O 1
ATOM 1372 N N . VAL A 1 165 ? 15.518 -17.247 -9.717 1.00 87.81 165 VAL A N 1
ATOM 1373 C CA . VAL A 1 165 ? 16.874 -16.711 -9.901 1.00 87.81 165 VAL A CA 1
ATOM 1374 C C . VAL A 1 165 ? 17.109 -15.543 -8.948 1.00 87.81 165 VAL A C 1
ATOM 1376 O O . VAL A 1 165 ? 16.216 -14.727 -8.701 1.00 87.81 165 VAL A O 1
ATOM 1379 N N . GLU A 1 166 ? 18.317 -15.441 -8.398 1.00 85.94 166 GLU A N 1
ATOM 1380 C CA . GLU A 1 166 ? 18.716 -14.295 -7.583 1.00 85.94 166 GLU A CA 1
ATOM 1381 C C . GLU A 1 166 ? 18.770 -13.017 -8.433 1.00 85.94 166 GLU A C 1
ATOM 1383 O O . GLU A 1 166 ? 19.384 -12.988 -9.497 1.00 85.94 166 GLU A O 1
ATOM 1388 N N . ILE A 1 167 ? 18.126 -11.949 -7.957 1.00 87.19 167 ILE A N 1
ATOM 1389 C CA . ILE A 1 1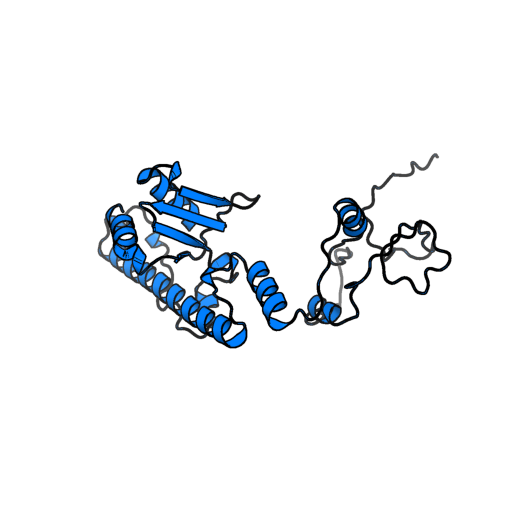67 ? 18.180 -10.634 -8.602 1.00 87.19 167 ILE A CA 1
ATOM 1390 C C . ILE A 1 167 ? 19.344 -9.858 -7.974 1.00 87.19 167 ILE A C 1
ATOM 1392 O O . ILE A 1 167 ? 19.281 -9.574 -6.773 1.00 87.19 167 ILE A O 1
ATOM 1396 N N . PRO A 1 168 ? 20.388 -9.494 -8.740 1.00 84.38 168 PRO A N 1
ATOM 1397 C CA . PRO A 1 168 ? 21.570 -8.848 -8.189 1.00 84.38 168 PRO A CA 1
ATOM 1398 C C . PRO A 1 168 ? 21.256 -7.443 -7.666 1.00 84.38 168 PRO A C 1
ATOM 1400 O O . PRO A 1 168 ? 20.487 -6.684 -8.260 1.00 84.38 168 PRO A O 1
ATOM 1403 N N . ILE A 1 169 ? 21.910 -7.071 -6.566 1.00 87.31 169 ILE A N 1
ATOM 1404 C CA . ILE A 1 169 ? 21.874 -5.705 -6.040 1.00 87.31 169 ILE A CA 1
ATOM 1405 C C . ILE A 1 169 ? 22.937 -4.884 -6.770 1.00 87.31 169 ILE A C 1
ATOM 1407 O O . ILE A 1 169 ? 24.134 -5.144 -6.646 1.00 87.31 169 ILE A O 1
ATOM 1411 N N . LEU A 1 170 ? 22.492 -3.882 -7.525 1.00 86.81 170 LEU A N 1
ATOM 1412 C CA . LEU A 1 170 ? 23.369 -2.993 -8.284 1.00 86.81 170 LEU A CA 1
ATOM 1413 C C . LEU A 1 170 ? 24.128 -2.030 -7.371 1.00 86.81 170 LEU A C 1
ATOM 1415 O O . LEU A 1 170 ? 23.581 -1.518 -6.390 1.00 86.81 170 LEU A O 1
ATOM 1419 N N . LYS A 1 171 ? 25.368 -1.694 -7.742 1.00 88.38 171 LYS A N 1
ATOM 1420 C CA . LYS A 1 171 ? 26.063 -0.548 -7.143 1.00 88.38 171 LYS A CA 1
ATOM 1421 C C . LYS A 1 171 ? 25.384 0.746 -7.588 1.00 88.38 171 LYS A C 1
ATOM 1423 O O . LYS A 1 171 ? 24.875 0.844 -8.702 1.00 88.38 171 LYS A O 1
ATOM 1428 N N . GLY A 1 172 ? 25.457 1.790 -6.759 1.00 89.69 172 GLY A N 1
ATOM 1429 C CA . GLY A 1 172 ? 24.804 3.074 -7.051 1.00 89.69 172 GLY A CA 1
ATOM 1430 C C . GLY A 1 172 ? 25.219 3.704 -8.389 1.00 89.69 172 GLY A C 1
ATOM 1431 O O . GLY A 1 172 ? 24.399 4.324 -9.056 1.00 89.69 172 GLY A O 1
ATOM 1432 N N . THR A 1 173 ? 26.466 3.513 -8.832 1.00 89.19 173 THR A N 1
ATOM 1433 C CA . THR A 1 173 ? 26.927 3.973 -10.155 1.00 89.19 173 THR A CA 1
ATOM 1434 C C . THR A 1 173 ? 26.242 3.238 -11.305 1.00 89.19 173 THR A C 1
ATOM 1436 O O . THR A 1 173 ? 25.926 3.850 -12.322 1.00 89.19 173 THR A O 1
ATOM 1439 N N . GLU A 1 174 ? 26.000 1.939 -11.138 1.00 87.69 174 GLU A N 1
ATOM 1440 C CA . GLU A 1 174 ? 25.390 1.080 -12.149 1.00 87.69 174 GLU A CA 1
ATOM 1441 C C . GLU A 1 174 ? 23.891 1.344 -12.242 1.00 87.69 174 GLU A C 1
ATOM 1443 O O . GLU A 1 174 ? 23.371 1.580 -13.331 1.00 87.69 174 GLU A O 1
ATOM 1448 N N . ASP A 1 175 ? 23.223 1.411 -11.087 1.00 90.31 175 ASP A N 1
ATOM 1449 C CA . ASP A 1 175 ? 21.819 1.799 -10.989 1.00 90.31 175 ASP A CA 1
ATOM 1450 C C . ASP A 1 175 ? 21.585 3.173 -11.625 1.00 90.31 175 ASP A C 1
ATOM 1452 O O . ASP A 1 175 ? 20.716 3.315 -12.478 1.00 90.31 175 ASP A O 1
ATOM 1456 N N . ASN A 1 176 ? 22.416 4.169 -11.302 1.00 92.00 176 ASN A N 1
ATOM 1457 C CA . ASN A 1 176 ? 22.294 5.511 -11.873 1.00 92.00 176 ASN A CA 1
ATOM 1458 C C . ASN A 1 176 ? 22.474 5.542 -13.394 1.00 92.00 176 ASN A C 1
ATOM 1460 O O . ASN A 1 176 ? 21.886 6.394 -14.060 1.00 92.00 176 ASN A O 1
ATOM 1464 N N . PHE A 1 177 ? 23.305 4.666 -13.955 1.00 89.81 177 PHE A N 1
ATOM 1465 C CA . PHE A 1 177 ? 23.461 4.553 -15.402 1.00 89.81 177 PHE A CA 1
ATOM 1466 C C . PHE A 1 177 ? 22.227 3.906 -16.035 1.00 89.81 177 PHE A C 1
ATOM 1468 O O . PHE A 1 177 ? 21.620 4.496 -16.927 1.00 89.81 177 PHE A O 1
ATOM 1475 N N . ILE A 1 178 ? 21.809 2.747 -15.522 1.00 89.56 178 ILE A N 1
ATOM 1476 C CA . ILE A 1 178 ? 20.678 1.969 -16.040 1.00 89.56 178 ILE A CA 1
ATOM 1477 C C . ILE A 1 178 ? 19.364 2.745 -15.903 1.00 89.56 178 ILE A C 1
ATOM 1479 O O . ILE A 1 178 ? 18.594 2.851 -16.856 1.00 89.56 178 ILE A O 1
ATOM 1483 N N . ARG A 1 179 ? 19.127 3.383 -14.753 1.00 91.56 179 ARG A N 1
ATOM 1484 C CA . ARG A 1 179 ? 17.903 4.137 -14.441 1.00 91.56 179 ARG A CA 1
ATOM 1485 C C . ARG A 1 179 ? 17.658 5.318 -15.380 1.00 91.56 179 ARG A C 1
ATOM 1487 O O . ARG A 1 179 ? 16.516 5.751 -15.516 1.00 91.56 179 ARG A O 1
ATOM 1494 N N . LYS A 1 180 ? 18.684 5.830 -16.072 1.00 89.62 180 LYS A N 1
ATOM 1495 C CA . LYS A 1 180 ? 18.507 6.856 -17.119 1.00 89.62 180 LYS A CA 1
ATOM 1496 C C . LYS A 1 180 ? 17.716 6.344 -18.322 1.00 89.62 180 LYS A C 1
ATOM 1498 O O . LYS A 1 180 ? 17.071 7.151 -18.981 1.00 89.62 180 LYS A O 1
ATOM 1503 N N . SER A 1 181 ? 17.750 5.035 -18.570 1.00 88.56 181 SER A N 1
ATOM 1504 C CA . SER A 1 181 ? 16.983 4.362 -19.624 1.00 88.56 181 SER A CA 1
ATOM 1505 C C . SER A 1 181 ? 15.597 3.882 -19.170 1.00 88.56 181 SER A C 1
ATOM 1507 O O . SER A 1 181 ? 14.866 3.291 -19.957 1.00 88.56 181 SER A O 1
ATOM 1509 N N . TYR A 1 182 ? 15.219 4.114 -17.907 1.00 90.00 182 TYR A N 1
ATOM 1510 C CA . TYR A 1 182 ? 13.909 3.718 -17.400 1.00 90.00 182 TYR A CA 1
ATOM 1511 C C . TYR A 1 182 ? 12.850 4.759 -17.783 1.00 90.00 182 TYR A C 1
ATOM 1513 O O . TYR A 1 182 ? 12.838 5.878 -17.257 1.00 90.00 182 TYR A O 1
ATOM 1521 N N . PHE A 1 183 ? 11.956 4.372 -18.691 1.00 89.25 183 PHE A N 1
ATOM 1522 C CA . PHE A 1 183 ? 10.843 5.185 -19.180 1.00 89.25 183 PHE A CA 1
ATOM 1523 C C . PHE A 1 183 ? 9.501 4.535 -18.827 1.00 89.25 183 PHE A C 1
ATOM 1525 O O . PHE A 1 183 ? 9.425 3.332 -18.583 1.00 89.25 183 PHE A O 1
ATOM 1532 N N . GLY A 1 184 ? 8.450 5.353 -18.765 1.00 88.38 184 GLY A N 1
ATOM 1533 C CA . GLY A 1 184 ? 7.083 4.884 -18.545 1.00 88.38 184 GLY A CA 1
ATOM 1534 C C . GLY A 1 184 ? 6.422 4.366 -19.824 1.00 88.38 184 GLY A C 1
ATOM 1535 O O . GLY A 1 184 ? 7.080 4.134 -20.838 1.00 88.38 184 GLY A O 1
ATOM 1536 N N . GLY A 1 185 ? 5.098 4.217 -19.767 1.00 86.62 185 GLY A N 1
ATOM 1537 C CA . GLY A 1 185 ? 4.294 3.882 -20.940 1.00 86.62 185 GLY A CA 1
ATOM 1538 C C . GLY A 1 185 ? 4.386 4.951 -22.033 1.00 86.62 185 GLY A C 1
ATOM 1539 O O . GLY A 1 185 ? 4.603 6.130 -21.753 1.00 86.62 185 GLY A O 1
ATOM 1540 N N . HIS A 1 186 ? 4.214 4.520 -23.281 1.00 85.44 186 HIS A N 1
ATOM 1541 C CA . HIS A 1 186 ? 4.137 5.409 -24.438 1.00 85.44 186 HIS A CA 1
ATOM 1542 C C . HIS A 1 186 ? 2.759 6.076 -24.503 1.00 85.44 186 HIS A C 1
ATOM 1544 O O . HIS A 1 186 ? 1.739 5.429 -24.267 1.00 85.44 186 HIS A O 1
ATOM 1550 N N . THR A 1 187 ? 2.708 7.369 -24.810 1.00 84.12 187 THR A N 1
ATOM 1551 C CA . THR A 1 187 ? 1.452 8.106 -25.007 1.00 84.12 187 THR A CA 1
ATOM 1552 C C . THR A 1 187 ? 1.653 9.132 -26.108 1.00 84.12 187 THR A C 1
ATOM 1554 O O . THR A 1 187 ? 2.542 9.977 -26.016 1.00 84.12 187 THR A O 1
ATOM 1557 N N . ASP A 1 188 ? 0.819 9.052 -27.142 1.00 82.06 188 ASP A N 1
ATOM 1558 C CA . ASP A 1 188 ? 0.829 9.979 -28.268 1.00 82.06 188 ASP A CA 1
ATOM 1559 C C . ASP A 1 188 ? -0.254 11.047 -28.121 1.00 82.06 188 ASP A C 1
ATOM 1561 O O . ASP A 1 188 ? -1.364 10.781 -27.660 1.00 82.06 188 ASP A O 1
ATOM 1565 N N . TYR A 1 189 ? 0.066 12.256 -28.582 1.00 79.31 189 TYR A N 1
ATOM 1566 C CA . TYR A 1 189 ? -0.901 13.337 -28.735 1.00 79.31 189 TYR A CA 1
ATOM 1567 C C . TYR A 1 189 ? -1.466 13.325 -30.155 1.00 79.31 189 TYR A C 1
ATOM 1569 O O . TYR A 1 189 ? -0.720 13.382 -31.145 1.00 79.31 189 TYR A O 1
ATOM 1577 N N . PHE A 1 190 ? -2.789 13.269 -30.243 1.00 79.81 190 PHE A N 1
ATOM 1578 C CA . PHE A 1 190 ? -3.550 13.344 -31.486 1.00 79.81 190 PHE A CA 1
ATOM 1579 C C . PHE A 1 190 ? -4.307 14.676 -31.555 1.00 79.81 190 PHE A C 1
ATOM 1581 O O . PHE A 1 190 ? -4.435 15.374 -30.550 1.00 79.81 190 PHE A O 1
ATOM 1588 N N . ASN A 1 191 ? -4.782 15.039 -32.748 1.00 80.75 191 ASN A N 1
ATOM 1589 C CA . ASN A 1 191 ? -5.638 16.213 -32.921 1.00 80.75 191 ASN A CA 1
ATOM 1590 C C . ASN A 1 191 ? -6.979 16.016 -32.193 1.00 80.75 191 ASN A C 1
ATOM 1592 O O . ASN A 1 191 ? -7.422 14.888 -31.994 1.00 80.75 191 ASN A O 1
ATOM 1596 N N . GLU A 1 192 ? -7.645 17.119 -31.851 1.00 83.12 192 GLU A N 1
ATOM 1597 C CA . GLU A 1 192 ? -8.872 17.135 -31.034 1.00 83.12 192 GLU A CA 1
ATOM 1598 C C . GLU A 1 192 ? -10.108 16.504 -31.708 1.00 83.12 192 GLU A C 1
ATOM 1600 O O . GLU A 1 192 ? -11.145 16.355 -31.065 1.00 83.12 192 GLU A O 1
ATOM 1605 N N . TYR A 1 193 ? -10.019 16.115 -32.986 1.00 88.06 193 TYR A N 1
ATOM 1606 C CA . TYR A 1 193 ? -11.135 15.563 -33.753 1.00 88.06 193 TYR A CA 1
ATOM 1607 C C . TYR A 1 193 ? -10.771 14.256 -34.458 1.00 88.06 193 TYR A C 1
ATOM 1609 O O . TYR A 1 193 ? -9.759 14.181 -35.160 1.00 88.06 193 TYR A O 1
ATOM 1617 N N . ALA A 1 194 ? -11.633 13.249 -34.314 1.00 87.19 194 ALA A N 1
ATOM 1618 C CA . ALA A 1 194 ? -11.564 11.994 -35.049 1.00 87.19 194 ALA A CA 1
ATOM 1619 C C . ALA A 1 194 ? -12.973 11.408 -35.249 1.00 87.19 194 ALA A C 1
ATOM 1621 O O . ALA A 1 194 ? -13.817 11.489 -34.358 1.00 87.19 194 ALA A O 1
ATOM 1622 N N . GLU A 1 195 ? -13.208 10.776 -36.399 1.00 93.44 195 GLU A N 1
ATOM 1623 C CA . GLU A 1 195 ? -14.445 10.055 -36.728 1.00 93.44 195 GLU A CA 1
ATOM 1624 C C . GLU A 1 195 ? -14.138 8.572 -36.982 1.00 93.44 195 GLU A C 1
ATOM 1626 O O . GLU A 1 195 ? -13.047 8.237 -37.441 1.00 93.44 195 GLU A O 1
ATOM 1631 N N . ASN A 1 196 ? -15.110 7.684 -36.730 1.00 94.62 196 ASN A N 1
ATOM 1632 C CA . ASN A 1 196 ? -15.023 6.242 -37.021 1.00 94.62 196 ASN A CA 1
ATOM 1633 C C . ASN A 1 196 ? -13.789 5.543 -36.411 1.00 94.62 196 ASN A C 1
ATOM 1635 O O . ASN A 1 196 ? -13.097 4.773 -37.079 1.00 94.62 196 ASN A O 1
ATOM 1639 N N . ILE A 1 197 ? -13.503 5.822 -35.136 1.00 93.00 197 ILE A N 1
ATOM 1640 C CA . ILE A 1 197 ? -12.334 5.273 -34.441 1.00 93.00 197 ILE A CA 1
ATOM 1641 C C . ILE A 1 197 ? -12.594 3.892 -33.835 1.00 93.00 197 ILE A C 1
ATOM 1643 O O . ILE A 1 197 ? -13.701 3.575 -33.400 1.00 93.00 197 ILE A O 1
ATOM 1647 N N . TYR A 1 198 ? -11.525 3.103 -33.745 1.00 94.12 198 TYR A N 1
ATOM 1648 C CA . TYR A 1 198 ? -11.499 1.815 -33.061 1.00 94.12 198 TYR A CA 1
ATOM 1649 C C . TYR A 1 198 ? -10.605 1.911 -31.825 1.00 94.12 198 TYR A C 1
ATOM 1651 O O . TYR A 1 198 ? -9.522 2.493 -31.883 1.00 94.12 198 TYR A O 1
ATOM 1659 N N . TYR A 1 199 ? -11.053 1.319 -30.719 1.00 93.25 199 TYR A N 1
ATOM 1660 C CA . TYR A 1 199 ? -10.290 1.234 -29.479 1.00 93.25 199 TYR A CA 1
ATOM 1661 C C . TYR A 1 199 ? -9.791 -0.195 -29.279 1.00 93.25 199 TYR A C 1
ATOM 1663 O O . TYR A 1 199 ? -10.581 -1.140 -29.278 1.00 93.25 199 TYR A O 1
ATOM 1671 N N . TYR A 1 200 ? -8.480 -0.337 -29.101 1.00 95.12 200 TYR A N 1
ATOM 1672 C CA . TYR A 1 200 ? -7.827 -1.609 -28.828 1.00 95.12 200 TYR A CA 1
ATOM 1673 C C . TYR A 1 200 ? -7.041 -1.487 -27.529 1.00 95.12 200 TYR A C 1
ATOM 1675 O O . TYR A 1 200 ? -6.289 -0.529 -27.352 1.00 95.12 200 TYR A O 1
ATOM 1683 N N . ASP A 1 201 ? -7.192 -2.478 -26.654 1.00 95.00 201 ASP A N 1
ATOM 1684 C CA . ASP A 1 201 ? -6.433 -2.587 -25.413 1.00 95.00 201 ASP A CA 1
ATOM 1685 C C . ASP A 1 201 ? -5.732 -3.946 -25.346 1.00 95.00 201 ASP A C 1
ATOM 1687 O O . ASP A 1 201 ? -6.258 -4.969 -25.797 1.00 95.00 201 ASP A O 1
ATOM 1691 N N . ILE A 1 202 ? -4.514 -3.949 -24.811 1.00 93.69 202 ILE A N 1
ATOM 1692 C CA . ILE A 1 202 ? -3.710 -5.156 -24.662 1.00 93.69 202 ILE A CA 1
ATOM 1693 C C . ILE A 1 202 ? -3.954 -5.714 -23.266 1.00 93.69 202 ILE A C 1
ATOM 1695 O O . ILE A 1 202 ? -3.512 -5.150 -22.263 1.00 93.69 202 ILE A O 1
ATOM 1699 N N . ASN A 1 203 ? -4.575 -6.890 -23.211 1.00 95.19 203 ASN A N 1
ATOM 1700 C CA . ASN A 1 203 ? -4.795 -7.612 -21.964 1.00 95.19 203 ASN A CA 1
ATOM 1701 C C . ASN A 1 203 ? -3.467 -7.856 -21.232 1.00 95.19 203 ASN A C 1
ATOM 1703 O O . ASN A 1 203 ? -2.629 -8.637 -21.682 1.00 95.19 203 ASN A O 1
ATOM 1707 N N . SER A 1 204 ? -3.295 -7.201 -20.081 1.00 95.12 204 SER A N 1
ATOM 1708 C CA . SER A 1 204 ? -2.151 -7.402 -19.184 1.00 95.12 204 SER A CA 1
ATOM 1709 C C . SER A 1 204 ? -0.784 -7.236 -19.868 1.00 95.12 204 SER A C 1
ATOM 1711 O O . SER A 1 204 ? 0.101 -8.079 -19.707 1.00 95.12 204 SER A O 1
ATOM 1713 N N . LEU A 1 205 ? -0.591 -6.123 -20.588 1.00 94.50 205 LEU A N 1
ATOM 1714 C CA . LEU A 1 205 ? 0.648 -5.809 -21.315 1.00 94.50 205 LEU A CA 1
ATOM 1715 C C . LEU A 1 205 ? 1.934 -6.068 -20.504 1.00 94.50 205 LEU A C 1
ATOM 1717 O O . LEU A 1 205 ? 2.815 -6.790 -20.970 1.00 94.50 205 LEU A O 1
ATOM 1721 N N . TYR A 1 206 ? 2.049 -5.510 -19.292 1.00 93.62 206 TYR A N 1
ATOM 1722 C CA . TYR A 1 206 ? 3.263 -5.659 -18.478 1.00 93.62 206 TYR A CA 1
ATOM 1723 C C . TYR A 1 206 ? 3.498 -7.101 -18.001 1.00 93.62 206 TYR A C 1
ATOM 1725 O O . TYR A 1 206 ? 4.599 -7.599 -18.234 1.00 93.62 206 TYR A O 1
ATOM 1733 N N . PRO A 1 207 ? 2.516 -7.816 -17.409 1.00 94.25 207 PRO A N 1
ATOM 1734 C CA . PRO A 1 207 ? 2.674 -9.241 -17.116 1.00 94.25 207 PRO A CA 1
ATOM 1735 C C . PRO A 1 207 ? 3.098 -10.078 -18.327 1.00 94.25 207 PRO A C 1
ATOM 1737 O O . PRO A 1 207 ? 4.010 -10.891 -18.211 1.00 94.25 207 PRO A O 1
ATOM 1740 N N . PHE A 1 208 ? 2.502 -9.844 -19.501 1.00 94.38 208 PHE A N 1
ATOM 1741 C CA . PHE A 1 208 ? 2.887 -10.555 -20.721 1.00 94.38 208 PHE A CA 1
ATOM 1742 C C . PHE A 1 208 ? 4.340 -10.264 -21.127 1.00 94.38 208 PHE A C 1
ATOM 1744 O O . PHE A 1 208 ? 5.084 -11.184 -21.474 1.00 94.38 208 PHE A O 1
ATOM 1751 N N . ALA A 1 209 ? 4.767 -9.000 -21.051 1.00 92.31 209 ALA A N 1
ATOM 1752 C CA . ALA A 1 209 ? 6.149 -8.610 -21.316 1.00 92.31 209 ALA A CA 1
ATOM 1753 C C . ALA A 1 209 ? 7.131 -9.240 -20.310 1.00 92.31 209 ALA A C 1
ATOM 1755 O O . ALA A 1 209 ? 8.212 -9.668 -20.703 1.00 92.31 209 ALA A O 1
ATOM 1756 N N . MET A 1 210 ? 6.741 -9.368 -19.036 1.00 90.38 210 MET A N 1
ATOM 1757 C CA . MET A 1 210 ? 7.543 -10.004 -17.981 1.00 90.38 210 MET A CA 1
ATOM 1758 C C . MET A 1 210 ? 7.793 -11.503 -18.200 1.00 90.38 210 MET A C 1
ATOM 1760 O O . MET A 1 210 ? 8.729 -12.041 -17.617 1.00 90.38 210 MET A O 1
ATOM 1764 N N . CYS A 1 211 ? 7.016 -12.173 -19.057 1.00 89.19 211 CYS A N 1
ATOM 1765 C CA . CYS A 1 211 ? 7.253 -13.567 -19.447 1.00 89.19 211 CYS A CA 1
ATOM 1766 C C . CYS A 1 211 ? 8.321 -13.731 -20.546 1.00 89.19 211 CYS A C 1
ATOM 1768 O O . CYS A 1 211 ? 8.611 -14.855 -20.958 1.00 89.19 211 CYS A O 1
ATOM 1770 N N . LYS A 1 212 ? 8.866 -12.636 -21.085 1.00 88.94 212 LYS A N 1
ATOM 1771 C CA . LYS A 1 212 ? 9.961 -12.662 -22.065 1.00 88.94 212 LYS A CA 1
ATOM 1772 C C . LYS A 1 212 ? 11.319 -12.684 -21.348 1.00 88.94 212 LYS A C 1
ATOM 1774 O O . LYS A 1 212 ? 11.366 -12.395 -20.153 1.00 88.94 212 LYS A O 1
ATOM 1779 N N . PRO A 1 213 ? 12.424 -13.032 -22.038 1.00 85.38 213 PRO A N 1
ATOM 1780 C CA . PRO A 1 213 ? 13.754 -12.973 -21.440 1.00 85.38 213 PRO A CA 1
ATOM 1781 C C . PRO A 1 213 ? 14.011 -11.612 -20.785 1.00 85.38 213 PRO A C 1
ATOM 1783 O O . PRO A 1 213 ? 13.754 -10.574 -21.392 1.00 85.38 213 PRO A O 1
ATOM 1786 N N . MET A 1 214 ? 14.507 -11.632 -19.547 1.00 82.81 214 MET A N 1
ATOM 1787 C CA . MET A 1 214 ? 14.829 -10.449 -18.748 1.00 82.81 214 MET A CA 1
ATOM 1788 C C . MET A 1 214 ? 16.297 -10.484 -18.333 1.00 82.81 214 MET A C 1
ATOM 1790 O O . MET A 1 214 ? 16.882 -11.552 -18.139 1.00 82.81 214 MET A O 1
ATOM 1794 N N . LEU A 1 215 ? 16.897 -9.305 -18.176 1.00 77.19 215 LEU A N 1
ATOM 1795 C CA . LEU A 1 215 ? 18.274 -9.157 -17.708 1.00 77.19 215 LEU A CA 1
ATOM 1796 C C . LEU A 1 215 ? 18.350 -9.492 -16.214 1.00 77.19 215 LEU A C 1
ATOM 1798 O O . LEU A 1 215 ? 18.143 -8.628 -15.367 1.00 77.19 215 LEU A O 1
ATOM 1802 N N . LEU A 1 216 ? 18.607 -10.763 -15.899 1.00 72.69 216 LEU A N 1
ATOM 1803 C CA . LEU A 1 216 ? 18.655 -11.268 -14.521 1.00 72.69 216 LEU A CA 1
ATOM 1804 C C . LEU A 1 216 ? 20.078 -11.592 -14.040 1.00 72.69 216 LEU A C 1
ATOM 1806 O O . LEU A 1 216 ? 20.313 -11.614 -12.838 1.00 72.69 216 LEU A O 1
ATOM 1810 N N . LEU A 1 217 ? 21.037 -11.822 -14.948 1.00 64.94 217 LEU A N 1
ATOM 1811 C CA . LEU A 1 217 ? 22.377 -12.322 -14.612 1.00 64.94 217 LEU A CA 1
ATOM 1812 C C . LEU A 1 217 ? 23.489 -11.535 -15.326 1.00 64.94 217 LEU A C 1
ATOM 1814 O O . LEU A 1 217 ? 23.348 -11.171 -16.488 1.00 64.94 217 LEU A O 1
ATOM 1818 N N . ASN A 1 218 ? 24.621 -11.353 -14.634 1.00 60.59 218 ASN A N 1
ATOM 1819 C CA . ASN A 1 218 ? 25.910 -10.873 -15.155 1.00 60.59 218 ASN A CA 1
ATOM 1820 C C . ASN A 1 218 ? 25.891 -9.541 -15.924 1.00 60.59 218 ASN A C 1
ATOM 1822 O O . ASN A 1 218 ? 25.963 -9.504 -17.152 1.00 60.59 218 ASN A O 1
ATOM 1826 N N . ILE A 1 219 ? 25.958 -8.429 -15.189 1.00 64.31 219 ILE A N 1
ATOM 1827 C CA . ILE A 1 219 ? 26.288 -7.127 -15.780 1.00 64.31 219 ILE A CA 1
ATOM 1828 C C . ILE A 1 219 ? 27.801 -7.071 -15.998 1.00 64.31 219 ILE A C 1
ATOM 1830 O O . ILE A 1 219 ? 28.577 -6.890 -15.060 1.00 64.31 219 ILE A O 1
ATOM 1834 N N . LYS A 1 220 ? 28.233 -7.244 -17.248 1.00 71.00 220 LYS A N 1
ATOM 1835 C CA . LYS A 1 220 ? 29.607 -6.941 -17.658 1.00 71.00 220 LYS A CA 1
ATOM 1836 C C . LYS A 1 220 ? 29.676 -5.492 -18.122 1.00 71.00 220 LYS A C 1
ATOM 1838 O O . LYS A 1 220 ? 28.985 -5.099 -19.058 1.00 71.00 220 LYS A O 1
ATOM 1843 N N . TRP A 1 221 ? 30.531 -4.712 -17.473 1.00 72.81 221 TRP A N 1
ATOM 1844 C CA . TRP A 1 221 ? 30.839 -3.349 -17.890 1.00 72.81 221 TRP A CA 1
ATOM 1845 C C . TRP A 1 221 ? 31.956 -3.367 -18.918 1.00 72.81 221 TRP A C 1
ATOM 1847 O O . TRP A 1 221 ? 33.123 -3.515 -18.565 1.00 72.81 221 TRP A O 1
ATOM 1857 N N . ASN A 1 222 ? 31.595 -3.175 -20.180 1.00 74.44 222 ASN A N 1
ATOM 1858 C CA . ASN A 1 222 ? 32.561 -2.982 -21.253 1.00 74.44 222 ASN A CA 1
ATOM 1859 C C . ASN A 1 222 ? 32.508 -1.519 -21.699 1.00 74.44 222 ASN A C 1
ATOM 1861 O O . ASN A 1 222 ? 31.424 -0.971 -21.905 1.00 74.44 222 ASN A O 1
ATOM 1865 N N . LYS A 1 223 ? 33.680 -0.890 -21.824 1.00 69.81 223 LYS A N 1
ATOM 1866 C CA . LYS A 1 223 ? 33.809 0.484 -22.335 1.00 69.81 223 LYS A CA 1
ATOM 1867 C C . LYS A 1 223 ? 33.777 0.544 -23.861 1.00 69.81 223 LYS A C 1
ATOM 1869 O O . LYS A 1 223 ? 33.435 1.582 -24.411 1.00 69.81 223 LYS A O 1
ATOM 1874 N N . GLU A 1 224 ? 34.113 -0.563 -24.511 1.00 70.00 224 GLU A N 1
ATOM 1875 C CA . GLU A 1 224 ? 34.237 -0.681 -25.958 1.00 70.00 224 GLU A CA 1
ATOM 1876 C C . GLU A 1 224 ? 33.343 -1.824 -26.432 1.00 70.00 224 GLU A C 1
ATOM 1878 O O . GLU A 1 224 ? 33.309 -2.895 -25.819 1.00 70.00 224 GLU A O 1
ATOM 1883 N N . TRP A 1 225 ? 32.573 -1.557 -27.482 1.00 69.31 225 TRP A N 1
ATOM 1884 C CA . TRP A 1 225 ? 31.669 -2.510 -28.115 1.00 69.31 225 TRP A CA 1
ATOM 1885 C C . TRP A 1 225 ? 31.814 -2.367 -29.622 1.00 69.31 225 TRP A C 1
ATOM 1887 O O . TRP A 1 225 ? 31.648 -1.272 -30.153 1.00 69.31 225 TRP A O 1
ATOM 1897 N N . GLU A 1 226 ? 32.104 -3.473 -30.299 1.00 62.12 226 GLU A N 1
ATOM 1898 C CA . GLU A 1 226 ? 32.266 -3.490 -31.756 1.00 62.12 226 GLU A CA 1
ATOM 1899 C C . GLU A 1 226 ? 30.966 -3.865 -32.484 1.00 62.12 226 GLU A C 1
ATOM 1901 O O . GLU A 1 226 ? 30.760 -3.443 -33.618 1.00 62.12 226 GLU A O 1
ATOM 1906 N N . ASN A 1 227 ? 30.059 -4.617 -31.840 1.00 74.50 227 ASN A N 1
ATOM 1907 C CA . ASN A 1 227 ? 28.795 -5.049 -32.443 1.00 74.50 227 ASN A CA 1
ATOM 1908 C C . ASN A 1 227 ? 27.618 -4.976 -31.444 1.00 74.50 227 ASN A C 1
ATOM 1910 O O . ASN A 1 227 ? 27.677 -5.546 -30.353 1.00 74.50 227 ASN A O 1
ATOM 1914 N N . LEU A 1 228 ? 26.542 -4.283 -31.839 1.00 78.25 228 LEU A N 1
ATOM 1915 C CA . LEU A 1 228 ? 25.296 -4.128 -31.076 1.00 78.25 228 LEU A CA 1
ATOM 1916 C C . LEU A 1 228 ? 24.239 -5.201 -31.394 1.00 78.25 228 LEU A C 1
ATOM 1918 O O . LEU A 1 228 ? 23.275 -5.321 -30.646 1.00 78.25 228 LEU A O 1
ATOM 1922 N N . GLU A 1 229 ? 24.398 -5.990 -32.462 1.00 81.06 229 GLU A N 1
ATOM 1923 C CA . GLU A 1 229 ? 23.395 -6.963 -32.937 1.00 81.06 229 GLU A CA 1
ATOM 1924 C C . GLU A 1 229 ? 23.015 -8.002 -31.876 1.00 81.06 229 GLU A C 1
ATOM 1926 O O . GLU A 1 229 ? 21.874 -8.452 -31.826 1.00 81.06 229 GLU A O 1
ATOM 1931 N N . ASN A 1 230 ? 23.958 -8.345 -30.996 1.00 76.38 230 ASN A N 1
ATOM 1932 C CA . ASN A 1 230 ? 23.759 -9.315 -29.920 1.00 76.38 230 ASN A CA 1
ATOM 1933 C C . ASN A 1 230 ? 23.697 -8.660 -28.529 1.00 76.38 230 ASN A C 1
ATOM 1935 O O . ASN A 1 230 ? 23.805 -9.352 -27.513 1.00 76.38 230 ASN A O 1
ATOM 1939 N N . LEU A 1 231 ? 23.558 -7.331 -28.454 1.00 80.12 231 LEU A N 1
ATOM 1940 C CA . LEU A 1 231 ? 23.444 -6.633 -27.178 1.00 80.12 231 LEU A CA 1
ATOM 1941 C C . LEU A 1 231 ? 22.062 -6.890 -26.569 1.00 80.12 231 LEU A C 1
ATOM 1943 O O . LEU A 1 231 ? 21.053 -6.344 -27.006 1.00 80.12 231 LEU A O 1
ATOM 1947 N N . PHE A 1 232 ? 22.044 -7.639 -25.472 1.00 83.25 232 PHE A N 1
ATOM 1948 C CA . PHE A 1 232 ? 20.949 -7.615 -24.514 1.00 83.25 232 PHE A CA 1
ATOM 1949 C C . PHE A 1 232 ? 21.447 -6.877 -23.267 1.00 83.25 232 PHE A C 1
ATOM 1951 O O . PHE A 1 232 ? 22.147 -7.451 -22.434 1.00 83.25 232 PHE A O 1
ATOM 1958 N N . GLY A 1 233 ? 21.191 -5.567 -23.186 1.00 85.00 233 GLY A N 1
ATOM 1959 C CA . GLY A 1 233 ? 21.773 -4.722 -22.143 1.00 85.00 233 GLY A CA 1
ATOM 1960 C C . GLY A 1 233 ? 21.546 -3.226 -22.341 1.00 85.00 233 GLY A C 1
ATOM 1961 O O . GLY A 1 233 ? 20.632 -2.804 -23.044 1.00 85.00 233 GLY A O 1
ATOM 1962 N N . PHE A 1 234 ? 22.399 -2.427 -21.701 1.00 86.19 234 PHE A N 1
ATOM 1963 C CA . PHE A 1 234 ? 22.323 -0.967 -21.693 1.00 86.19 234 PHE A CA 1
ATOM 1964 C C . PHE A 1 234 ? 23.581 -0.370 -22.327 1.00 86.19 234 PHE A C 1
ATOM 1966 O O . PHE A 1 234 ? 24.693 -0.704 -21.919 1.00 86.19 234 PHE A O 1
ATOM 1973 N N . CYS A 1 235 ? 23.415 0.552 -23.277 1.00 86.56 235 CYS A N 1
ATOM 1974 C CA . CYS A 1 235 ? 24.511 1.304 -23.884 1.00 86.56 235 CYS A CA 1
ATOM 1975 C C . CYS A 1 235 ? 24.163 2.792 -23.991 1.00 86.56 235 CYS A C 1
ATOM 1977 O O . CYS A 1 235 ? 22.996 3.171 -24.090 1.00 86.56 235 CYS A O 1
ATOM 1979 N N . LEU A 1 236 ? 25.191 3.637 -23.994 1.00 84.56 236 LEU A N 1
ATOM 1980 C CA . LEU A 1 236 ? 25.056 5.030 -24.401 1.00 84.56 236 LEU A CA 1
ATOM 1981 C C . LEU A 1 236 ? 25.329 5.105 -25.905 1.00 84.56 236 LEU A C 1
ATOM 1983 O O . LEU A 1 236 ? 26.366 4.622 -26.350 1.00 84.56 236 LEU A O 1
ATOM 1987 N N . ALA A 1 237 ? 24.412 5.692 -26.668 1.00 82.00 237 ALA A N 1
ATOM 1988 C CA . ALA A 1 237 ? 24.535 5.807 -28.115 1.00 82.00 237 ALA A CA 1
ATOM 1989 C C . ALA A 1 237 ? 24.087 7.190 -28.59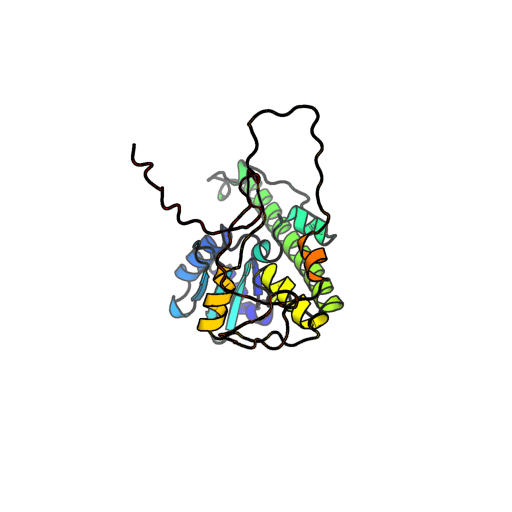3 1.00 82.00 237 ALA A C 1
ATOM 1991 O O . ALA A 1 237 ? 23.171 7.790 -28.024 1.00 82.00 237 ALA A O 1
ATOM 1992 N N . GLU A 1 238 ? 24.724 7.668 -29.657 1.00 83.75 238 GLU A N 1
ATOM 1993 C CA . GLU A 1 238 ? 24.226 8.775 -30.463 1.00 83.75 238 GLU A CA 1
ATOM 1994 C C . GLU A 1 238 ? 23.316 8.207 -31.556 1.00 83.75 238 GLU A C 1
ATOM 1996 O O . GLU A 1 238 ? 23.663 7.227 -32.215 1.00 83.75 238 GLU A O 1
ATOM 2001 N N . ILE A 1 239 ? 22.126 8.787 -31.720 1.00 80.62 239 ILE A N 1
ATOM 2002 C CA . ILE A 1 239 ? 21.095 8.251 -32.610 1.00 80.62 239 ILE A CA 1
ATOM 2003 C C . ILE A 1 239 ? 20.720 9.316 -33.634 1.00 80.62 239 ILE A C 1
ATOM 2005 O O . ILE A 1 239 ? 20.325 10.421 -33.273 1.00 80.62 239 ILE A O 1
ATOM 2009 N N . THR A 1 240 ? 20.790 8.954 -34.915 1.00 83.56 240 THR A N 1
ATOM 2010 C CA . THR A 1 240 ? 20.265 9.765 -36.019 1.00 83.56 240 THR A CA 1
ATOM 2011 C C . THR A 1 240 ? 19.009 9.101 -36.565 1.00 83.56 240 THR A C 1
ATOM 2013 O O . THR A 1 240 ? 19.049 7.954 -37.007 1.00 83.56 240 THR A O 1
ATOM 2016 N N . THR A 1 241 ? 17.882 9.808 -36.542 1.00 82.12 241 THR A N 1
ATOM 2017 C CA . THR A 1 241 ? 16.617 9.302 -37.088 1.00 82.12 241 THR A CA 1
ATOM 2018 C C . THR A 1 241 ? 16.468 9.681 -38.564 1.00 82.12 241 THR A C 1
ATOM 2020 O O . THR A 1 241 ? 16.829 10.800 -38.940 1.00 82.12 241 THR A O 1
ATOM 2023 N N . PRO A 1 242 ? 15.897 8.805 -39.409 1.00 86.12 242 PRO A N 1
ATOM 2024 C CA . PRO A 1 242 ? 15.571 9.140 -40.792 1.00 86.12 242 PRO A CA 1
ATOM 2025 C C . PRO A 1 242 ? 14.715 10.409 -40.903 1.00 86.12 242 PRO A C 1
ATOM 2027 O O . PRO A 1 242 ? 13.774 10.604 -40.133 1.00 86.12 242 PRO A O 1
ATOM 2030 N N . LYS A 1 243 ? 15.004 11.256 -41.900 1.00 84.50 243 LYS A N 1
ATOM 2031 C CA . LYS A 1 243 ? 14.313 12.548 -42.100 1.00 84.50 243 LYS A CA 1
ATOM 2032 C C . LYS A 1 243 ? 12.817 12.415 -42.419 1.00 84.50 243 LYS A C 1
ATOM 2034 O O . LYS A 1 243 ? 12.085 13.388 -42.306 1.00 84.50 243 LYS A O 1
ATOM 2039 N N . ASN A 1 244 ? 12.371 11.234 -42.842 1.00 87.56 244 ASN A N 1
ATOM 2040 C CA . ASN A 1 244 ? 10.982 10.942 -43.194 1.00 87.56 244 ASN A CA 1
ATOM 2041 C C . ASN A 1 244 ? 10.135 10.437 -42.011 1.00 87.56 244 ASN A C 1
ATOM 2043 O O . ASN A 1 244 ? 8.942 10.201 -42.190 1.00 87.56 244 ASN A O 1
ATOM 2047 N N . ILE A 1 245 ? 10.718 10.255 -40.821 1.00 81.69 245 ILE A N 1
ATOM 2048 C CA . ILE A 1 245 ? 9.967 9.872 -39.623 1.00 81.69 245 ILE A CA 1
ATOM 2049 C C . ILE A 1 245 ? 9.521 11.141 -38.898 1.00 81.69 245 ILE A C 1
ATOM 2051 O O . ILE A 1 245 ? 10.331 11.847 -38.305 1.00 81.69 245 ILE A O 1
ATOM 2055 N N . LEU A 1 246 ? 8.212 11.408 -38.923 1.00 73.69 246 LEU A N 1
ATOM 2056 C CA . LEU A 1 246 ? 7.621 12.582 -38.274 1.00 73.69 246 LEU A CA 1
ATOM 2057 C C . LEU A 1 246 ? 7.758 12.535 -36.743 1.00 73.69 246 LEU A C 1
ATOM 2059 O O . LEU A 1 246 ? 7.898 13.572 -36.098 1.00 73.69 246 LEU A O 1
ATOM 2063 N N . ARG A 1 247 ? 7.692 11.332 -36.158 1.00 73.50 247 ARG A N 1
ATOM 2064 C CA . ARG A 1 247 ? 7.760 11.102 -34.710 1.00 73.50 247 ARG A CA 1
ATOM 2065 C C . ARG A 1 247 ? 8.629 9.879 -34.419 1.00 73.50 247 ARG A C 1
ATOM 2067 O O . ARG A 1 247 ? 8.182 8.756 -34.642 1.00 73.50 247 ARG A O 1
ATOM 2074 N N . PRO A 1 248 ? 9.877 10.066 -33.967 1.00 75.25 248 PRO A N 1
ATOM 2075 C CA . PRO A 1 248 ? 10.720 8.953 -33.559 1.00 75.25 248 PRO A CA 1
ATOM 2076 C C . PRO A 1 248 ? 10.079 8.178 -32.403 1.00 75.25 248 PRO A C 1
ATOM 2078 O O . PRO A 1 248 ? 9.685 8.776 -31.408 1.00 75.25 248 PRO A O 1
ATOM 2081 N N . HIS A 1 249 ? 10.041 6.848 -32.490 1.00 74.31 249 HIS A N 1
ATOM 2082 C CA . HIS A 1 249 ? 9.512 5.971 -31.431 1.00 74.31 249 HIS A CA 1
ATOM 2083 C C . HIS A 1 249 ? 10.439 5.836 -30.206 1.00 74.31 249 HIS A C 1
ATOM 2085 O O . HIS A 1 249 ? 10.233 4.975 -29.352 1.00 74.31 249 HIS A O 1
ATOM 2091 N N . ILE A 1 250 ? 11.494 6.650 -30.123 1.00 74.19 250 ILE A N 1
ATOM 2092 C CA . ILE A 1 250 ? 12.485 6.577 -29.052 1.00 74.19 250 ILE A CA 1
ATOM 2093 C C . ILE A 1 250 ? 12.077 7.542 -27.949 1.00 74.19 250 ILE A C 1
ATOM 2095 O O . ILE A 1 250 ? 12.126 8.762 -28.116 1.00 74.19 250 ILE A O 1
ATOM 2099 N N . ASN A 1 251 ? 11.741 6.983 -26.791 1.00 71.62 251 ASN A N 1
ATOM 2100 C CA . ASN A 1 251 ? 11.531 7.761 -25.582 1.00 71.62 251 ASN A CA 1
ATOM 2101 C C . ASN A 1 251 ? 12.862 8.368 -25.131 1.00 71.62 251 ASN A C 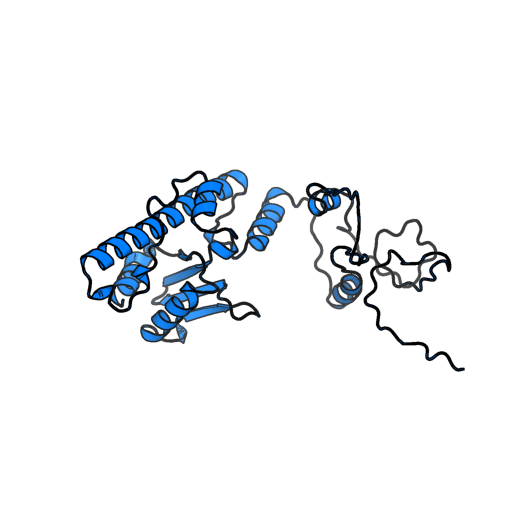1
ATOM 2103 O O . ASN A 1 251 ? 13.785 7.662 -24.732 1.00 71.62 251 ASN A O 1
ATOM 2107 N N . MET A 1 252 ? 12.964 9.694 -25.192 1.00 69.56 252 MET A N 1
ATOM 2108 C CA . MET A 1 252 ? 14.107 10.445 -24.681 1.00 69.56 252 MET A CA 1
ATOM 2109 C C . MET A 1 252 ? 13.622 11.463 -23.654 1.00 69.56 252 MET A C 1
ATOM 2111 O O . MET A 1 252 ? 12.617 12.141 -23.860 1.00 69.56 252 MET A O 1
ATOM 2115 N N . LYS A 1 253 ? 14.368 11.636 -22.556 1.00 61.47 253 LYS A N 1
ATOM 2116 C CA . LYS A 1 253 ? 14.235 12.837 -21.717 1.00 61.47 253 LYS A CA 1
ATOM 2117 C C . LYS A 1 253 ? 14.870 13.998 -22.479 1.00 61.47 253 LYS A C 1
ATOM 2119 O O . LYS A 1 253 ? 16.049 14.288 -22.299 1.00 61.47 253 LYS A O 1
ATOM 2124 N N . VAL A 1 254 ? 14.122 14.605 -23.394 1.00 52.28 254 VAL A N 1
ATOM 2125 C CA . VAL A 1 254 ? 14.646 15.676 -24.243 1.00 52.28 254 VAL A CA 1
ATOM 2126 C C . VAL A 1 254 ? 14.935 16.908 -23.379 1.00 52.28 254 VAL A C 1
ATOM 2128 O O . VAL A 1 254 ? 14.023 17.515 -22.822 1.00 52.28 254 VAL A O 1
ATOM 2131 N N . LYS A 1 255 ? 16.207 17.314 -23.288 1.00 42.12 255 LYS A N 1
ATOM 2132 C CA . LYS A 1 255 ? 16.539 18.735 -23.134 1.00 42.12 255 LYS A CA 1
ATOM 2133 C C . LYS A 1 255 ? 16.439 19.329 -24.530 1.00 42.12 255 LYS A C 1
ATOM 2135 O O . LYS A 1 255 ? 17.323 19.105 -25.352 1.00 42.12 255 LYS A O 1
ATOM 2140 N N . LEU A 1 256 ? 15.337 20.014 -24.818 1.00 39.31 256 LEU A N 1
ATOM 2141 C CA . LEU A 1 256 ? 15.190 20.738 -26.075 1.00 39.31 256 LEU A CA 1
ATOM 2142 C C . LEU A 1 256 ? 16.180 21.903 -26.033 1.00 39.31 256 LEU A C 1
ATOM 2144 O O . LEU A 1 256 ? 15.921 22.917 -25.394 1.00 39.31 256 LEU A O 1
ATOM 2148 N N . TYR A 1 257 ? 17.333 21.745 -26.677 1.00 38.97 257 TYR A N 1
ATOM 2149 C CA . TYR A 1 257 ? 18.112 22.895 -27.107 1.00 38.97 257 TYR A CA 1
ATOM 2150 C C . TYR A 1 257 ? 17.463 23.365 -28.401 1.00 38.97 257 TYR A C 1
ATOM 2152 O O . TYR A 1 257 ? 17.588 22.714 -29.437 1.00 38.97 257 TYR A O 1
ATOM 2160 N N . SER A 1 258 ? 16.695 24.450 -28.327 1.00 33.56 258 SER A N 1
ATOM 2161 C CA . SER A 1 258 ? 16.222 25.127 -29.524 1.00 33.56 258 SER A CA 1
ATOM 2162 C C . SER A 1 258 ? 17.444 25.557 -30.332 1.00 33.56 258 SER A C 1
ATOM 2164 O O . SER A 1 258 ? 18.220 26.413 -29.909 1.00 33.56 258 SER A O 1
ATOM 2166 N N . GLN A 1 259 ? 17.640 24.951 -31.501 1.00 35.91 259 GLN A N 1
ATOM 2167 C CA . GLN A 1 259 ? 18.467 25.571 -32.523 1.00 35.91 259 GLN A CA 1
ATOM 2168 C C . GLN A 1 259 ? 17.740 26.851 -32.933 1.00 35.91 259 GLN A C 1
ATOM 2170 O O . GLN A 1 259 ? 16.682 26.803 -33.560 1.00 35.91 259 GLN A O 1
ATOM 2175 N N . GLN A 1 260 ? 18.273 27.998 -32.511 1.00 31.36 260 GLN A N 1
ATOM 2176 C CA . GLN A 1 260 ? 17.951 29.266 -33.146 1.00 31.36 260 GLN A CA 1
ATOM 2177 C C . GLN A 1 260 ? 18.302 29.112 -34.624 1.00 31.36 260 GLN A C 1
ATOM 2179 O O . GLN A 1 260 ? 19.467 28.958 -34.987 1.00 31.36 260 GLN A O 1
ATOM 2184 N N . VAL A 1 261 ? 17.270 29.099 -35.460 1.00 33.97 261 VAL A N 1
ATOM 2185 C CA . VAL A 1 261 ? 17.409 29.307 -36.894 1.00 33.97 261 VAL A CA 1
ATOM 2186 C C . VAL A 1 261 ? 17.971 30.718 -37.046 1.00 33.97 261 VAL A C 1
ATOM 2188 O O . VAL A 1 261 ? 17.266 31.698 -36.813 1.00 33.97 261 VAL A O 1
ATOM 2191 N N . LEU A 1 262 ? 19.269 30.811 -37.330 1.00 34.97 262 LEU A N 1
ATOM 2192 C CA . LEU A 1 262 ? 19.885 32.031 -37.834 1.00 34.97 262 LEU A CA 1
ATOM 2193 C C . LEU A 1 262 ? 19.252 32.300 -39.203 1.00 34.97 262 LEU A C 1
ATOM 2195 O O . LEU A 1 262 ? 19.366 31.468 -40.106 1.00 34.97 262 LEU A O 1
ATOM 2199 N N . GLY A 1 263 ? 18.507 33.403 -39.285 1.00 35.47 263 GLY A N 1
ATOM 2200 C CA . GLY A 1 263 ? 18.069 33.995 -40.548 1.00 35.47 263 GLY A CA 1
ATOM 2201 C C . GLY A 1 263 ? 19.208 34.690 -41.276 1.00 35.47 263 GLY A C 1
ATOM 2202 O O . GLY A 1 263 ? 20.262 34.929 -40.642 1.00 35.47 263 GLY A O 1
#

Organism: NCBI:txid113602

InterPro domains:
  IPR004868 DNA-directed DNA polymerase, family B, mitochondria/virus [PF03175] (15-101)
  IPR004868 DNA-directed DNA polymerase, family B, mitochondria/virus [PF03175] (108-255)
  IPR012337 Ribonuclease H-like superfamily [SSF53098] (6-137)
  IPR023211 DNA polymerase, palm domain superfamily [G3DSA:3.90.1600.10] (149-216)
  IPR036397 Ribonuclease H superfamily [G3DSA:3.30.420.10] (1-137)
  IPR043502 DNA/RNA polymerase superfamily [SSF56672] (147-256)